Protein AF-A0A5E4ZC33-F1 (afdb_monomer_lite)

Sequence (280 aa):
MQDVIVKLRGGNPYESKRTLSSRLTRNLAAALPLSFLSVNATATKDTTSQTEEALLPHIRDANAAVTLLLHEDDRGLSKQPIVVIDEFDLMSTVERSHFADLLKQLGDQRVPIKFIFCGIGDTVDDLLEAHGSANRYFDGVKIERLNVSSRWDIIDKSATALGLSVDDEVRHRIAAISDGFPVYIHRICEKLYQTVFYDEEIVDVVGISHLDTAIVETIIAIEHFIRKPYDATLLRTDGETLELVLWALADHSDLTRTQRSIFDSYSKILERLSLPVLTQ

pLDDT: mean 71.17, std 22.55, range [24.64, 95.38]

Foldseek 3Di:
DWKKKKKFDFDDPPDDDDDDDDDDPPDDPDDDADPPPPPPDPDDDDDDPDDPVPPQDGCGALVSVVVVLVVPPVPPDDQAEEAEAEALVVDDLVVLARVLVSLVVCNVVSRNYMYIYMHDDPDPCRSRVYDPVSVVRIDIDIGDFADLVSLLVVLQVVQVVVQAAEDPVLSNVQSVVCLRPVVSSVQLSVLLVVLQVPDPDNHRYRDPVSSVRSVVVSCVVCVVVPVVVLVVQQVPDPNPLVVLLVVLCVVDSDVDDDPVSSVVSSVVVCVVVVHDDDDD

InterPro domains:
  IPR027417 P-loop containing nucleoside triphosphate hydrolase [G3DSA:3.40.50.300] (5-145)
  IPR027417 P-loop containing nucleoside triphosphate hydrolase [SSF52540] (24-202)

Radius of gyration: 27.2 Å; chains: 1; bounding box: 79×44×65 Å

Secondary structure (DSSP, 8-state):
--BEEEE--PPPTT-------S-S-SS-------TT------PPP----S-STTSS----SHHHHHHHHH-GGGTT--SS-EEEE--GGGS-HHHHHHHHHHHHHHHHTT-S-EEEE--B-SSHHHHH---TTSGGG--EEE-PPPPHHHHHHHHHHHHHHTT-EE-HHHHHHHHHHTTT-HHHHHHHHHHHHHHHHT-SS--SEE-HHHHHHHHHHHHHHHHHHHHHHHHHHHTTS-HHHHHHHHHHHHTSS-SS--HHHHHHHHHHHHHHHTPPP---

Organism: NCBI:txid2508295

Structure (mmCIF, N/CA/C/O backbone):
data_AF-A0A5E4ZC33-F1
#
_entry.id   AF-A0A5E4ZC33-F1
#
loop_
_atom_site.group_PDB
_atom_site.id
_atom_site.type_symbol
_atom_site.label_atom_id
_atom_site.label_alt_id
_atom_site.label_comp_id
_atom_site.label_asym_id
_atom_site.label_entity_id
_atom_site.label_seq_id
_atom_site.pdbx_PDB_ins_code
_atom_site.Cartn_x
_atom_site.Cartn_y
_atom_site.Cartn_z
_atom_site.occupancy
_atom_site.B_iso_or_equiv
_atom_site.auth_seq_id
_atom_site.auth_comp_id
_atom_site.auth_asym_id
_atom_site.auth_atom_id
_atom_site.pdbx_PDB_model_num
ATOM 1 N N . MET A 1 1 ? 2.009 0.927 8.812 1.00 31.30 1 MET A N 1
ATOM 2 C CA . MET A 1 1 ? 0.690 1.581 8.764 1.00 31.30 1 MET A CA 1
ATOM 3 C C . MET A 1 1 ? -0.154 0.855 7.747 1.00 31.30 1 MET A C 1
ATOM 5 O O . MET A 1 1 ? 0.313 0.666 6.629 1.00 31.30 1 MET A O 1
ATOM 9 N N . GLN A 1 2 ? -1.296 0.339 8.185 1.00 30.66 2 GLN A N 1
ATOM 10 C CA . GLN A 1 2 ? -2.235 -0.448 7.390 1.00 30.66 2 GLN A CA 1
ATOM 11 C C . GLN A 1 2 ? -3.632 0.128 7.608 1.00 30.66 2 GLN A C 1
ATOM 13 O O . GLN A 1 2 ? -3.919 0.644 8.689 1.00 30.66 2 GLN A O 1
ATOM 18 N N . ASP A 1 3 ? -4.465 0.037 6.581 1.00 28.70 3 ASP A N 1
ATOM 19 C CA . ASP A 1 3 ? -5.836 0.528 6.631 1.00 28.70 3 ASP A CA 1
ATOM 20 C C . ASP A 1 3 ? -6.732 -0.523 7.295 1.00 28.70 3 ASP A C 1
ATOM 22 O O . ASP A 1 3 ? -6.538 -1.730 7.110 1.00 28.70 3 ASP A O 1
ATOM 26 N N . VAL A 1 4 ? -7.724 -0.078 8.065 1.00 31.27 4 VAL A N 1
ATOM 27 C CA . VAL A 1 4 ? -8.706 -0.962 8.709 1.00 31.27 4 VAL A CA 1
ATOM 28 C C . VAL A 1 4 ? -10.102 -0.633 8.194 1.00 31.27 4 VAL A C 1
ATOM 30 O O . VAL A 1 4 ? -10.572 0.482 8.377 1.00 31.27 4 VAL A O 1
ATOM 33 N N . ILE A 1 5 ? -10.786 -1.604 7.582 1.00 37.09 5 ILE A N 1
ATOM 34 C CA . ILE A 1 5 ? -12.196 -1.470 7.186 1.00 37.09 5 ILE A CA 1
ATOM 35 C C . ILE A 1 5 ? -13.066 -2.050 8.287 1.00 37.09 5 ILE A C 1
ATOM 37 O O . ILE A 1 5 ? -12.974 -3.243 8.568 1.00 37.09 5 ILE A O 1
ATOM 41 N N . VAL A 1 6 ? -13.953 -1.248 8.870 1.00 42.28 6 VAL A N 1
ATOM 42 C CA . VAL A 1 6 ? -14.849 -1.730 9.928 1.00 42.28 6 VAL A CA 1
ATOM 43 C C . VAL A 1 6 ? -16.294 -1.833 9.455 1.00 42.28 6 VAL A C 1
ATOM 45 O O . VAL A 1 6 ? -16.857 -0.867 8.946 1.00 42.28 6 VAL A O 1
ATOM 48 N N . LYS A 1 7 ? -16.926 -2.997 9.660 1.00 35.59 7 LYS A N 1
ATOM 49 C CA . LYS A 1 7 ? -18.342 -3.242 9.336 1.00 35.59 7 LYS A CA 1
ATOM 50 C C . LYS A 1 7 ? -19.189 -3.419 10.596 1.00 35.59 7 LYS A C 1
ATOM 52 O O . LYS A 1 7 ? -18.904 -4.278 11.424 1.00 35.59 7 LYS A O 1
ATOM 57 N N . LEU A 1 8 ? -20.295 -2.680 10.702 1.00 37.31 8 LEU A N 1
ATOM 58 C CA . LEU A 1 8 ? -21.285 -2.877 11.772 1.00 37.31 8 LEU A CA 1
ATOM 59 C C . LEU A 1 8 ? -22.283 -4.005 11.443 1.00 37.31 8 LEU A C 1
ATOM 61 O O . LEU A 1 8 ? -22.841 -4.063 10.340 1.00 37.31 8 LEU A O 1
ATOM 65 N N . ARG A 1 9 ? -22.569 -4.890 12.411 1.00 32.47 9 ARG A N 1
ATOM 66 C CA . ARG A 1 9 ? -23.637 -5.908 12.299 1.00 32.47 9 ARG A CA 1
ATOM 67 C C . ARG A 1 9 ? -25.010 -5.308 12.642 1.00 32.47 9 ARG A C 1
ATOM 69 O O . ARG A 1 9 ? -25.337 -5.135 13.810 1.00 32.47 9 ARG A O 1
ATOM 76 N N . GLY A 1 10 ? -25.835 -5.049 11.625 1.00 33.00 10 GLY A N 1
ATOM 77 C CA . GLY A 1 10 ? -27.256 -4.704 11.786 1.00 33.00 10 GLY A CA 1
ATOM 78 C C . GLY A 1 10 ? -28.125 -5.914 12.169 1.00 33.00 10 GLY A C 1
ATOM 79 O O . GLY A 1 10 ? -27.843 -7.042 11.761 1.00 33.00 10 GLY A O 1
ATOM 80 N N . GLY A 1 11 ? -29.170 -5.678 12.970 1.00 34.53 11 GLY A N 1
ATOM 81 C CA . GLY A 1 11 ? -30.054 -6.702 13.543 1.00 34.53 11 GLY A CA 1
ATOM 82 C C . GLY A 1 11 ? -30.842 -7.549 12.529 1.00 34.53 11 GLY A C 1
ATOM 83 O O . GLY A 1 11 ? -31.126 -7.128 11.411 1.00 34.53 11 GLY A O 1
ATOM 84 N N . ASN A 1 12 ? -31.200 -8.765 12.959 1.00 30.91 12 ASN A N 1
ATOM 85 C CA . ASN A 1 12 ? -31.938 -9.781 12.198 1.00 30.91 12 ASN A CA 1
ATOM 86 C C . ASN A 1 12 ? -33.323 -9.264 11.722 1.00 30.91 12 ASN A C 1
ATOM 88 O O . ASN A 1 12 ? -34.093 -8.787 12.558 1.00 30.91 12 ASN A O 1
ATOM 92 N N . PRO A 1 13 ? -33.681 -9.392 10.427 1.00 36.81 13 PRO A N 1
ATOM 93 C CA . PRO A 1 13 ? -34.887 -8.799 9.826 1.00 36.81 13 PRO A CA 1
ATOM 94 C C . PRO A 1 13 ? -36.260 -9.361 10.265 1.00 36.81 13 PRO A C 1
ATOM 96 O O . PRO A 1 13 ? -37.265 -8.989 9.665 1.00 36.81 13 PRO A O 1
ATOM 99 N N . TYR A 1 14 ? -36.354 -10.226 11.284 1.00 32.94 14 TYR A N 1
ATOM 100 C CA . TYR A 1 14 ? -37.585 -10.985 11.582 1.00 32.94 14 TYR A CA 1
ATOM 101 C C . TYR A 1 14 ? -38.268 -10.744 12.941 1.00 32.94 14 TYR A C 1
ATOM 103 O O . TYR A 1 14 ? -39.158 -11.514 13.294 1.00 32.94 14 TYR A O 1
ATOM 111 N N . GLU A 1 15 ? -37.956 -9.687 13.698 1.00 30.34 15 GLU A N 1
ATOM 112 C CA . GLU A 1 15 ? -38.616 -9.470 15.002 1.00 30.34 15 GLU A CA 1
ATOM 113 C C . GLU A 1 15 ? -39.367 -8.133 15.099 1.00 30.34 15 GLU A C 1
ATOM 115 O O . GLU A 1 15 ? -38.793 -7.047 15.064 1.00 30.34 15 GLU A O 1
ATOM 120 N N . SER A 1 16 ? -40.697 -8.230 15.192 1.00 30.70 16 SER A N 1
ATOM 121 C CA . SER A 1 16 ? -41.639 -7.112 15.156 1.00 30.70 16 SER A CA 1
ATOM 122 C C . SER A 1 16 ? -41.821 -6.405 16.505 1.00 30.70 16 SER A C 1
ATOM 124 O O . SER A 1 16 ? -41.898 -7.058 17.542 1.00 30.70 16 SER A O 1
ATOM 126 N N . LYS A 1 17 ? -42.067 -5.088 16.424 1.00 38.41 17 LYS A N 1
ATOM 127 C CA . LYS A 1 17 ? -42.917 -4.246 17.294 1.00 38.41 17 LYS A CA 1
ATOM 128 C C . LYS A 1 17 ? -42.770 -4.412 18.817 1.00 38.41 17 LYS A C 1
ATOM 130 O O . LYS A 1 17 ? -43.450 -5.228 19.434 1.00 38.41 17 LYS A O 1
ATOM 135 N N . ARG A 1 18 ? -42.078 -3.457 19.450 1.00 27.16 18 ARG A N 1
ATOM 136 C CA . ARG A 1 18 ? -42.408 -2.994 20.811 1.00 27.16 18 ARG A CA 1
ATOM 137 C C . ARG A 1 18 ? -42.324 -1.472 20.892 1.00 27.16 18 ARG A C 1
ATOM 139 O O . ARG A 1 18 ? -41.252 -0.887 20.822 1.00 27.16 18 ARG A O 1
ATOM 146 N N . THR A 1 19 ? -43.484 -0.847 21.034 1.00 34.50 19 THR A N 1
ATOM 147 C CA . THR A 1 19 ? -43.672 0.556 21.409 1.00 34.50 19 THR A CA 1
ATOM 148 C C . THR A 1 19 ? -43.064 0.794 22.793 1.00 34.50 19 THR A C 1
ATOM 150 O O . THR A 1 19 ? -43.415 0.088 23.738 1.00 34.50 19 THR A O 1
ATOM 153 N N . LEU A 1 20 ? -42.175 1.782 22.936 1.00 28.89 20 LEU A N 1
ATOM 154 C CA . LEU A 1 20 ? -41.621 2.188 24.232 1.00 28.89 20 LEU A CA 1
ATOM 155 C C . LEU A 1 20 ? -42.080 3.600 24.616 1.00 28.89 20 LEU A C 1
ATOM 157 O O . LEU A 1 20 ? -42.163 4.508 23.796 1.00 28.89 20 LEU A O 1
ATOM 161 N N . SER A 1 21 ? -42.458 3.718 25.889 1.00 29.73 21 SER A N 1
ATOM 162 C CA . SER A 1 21 ? -43.267 4.783 26.477 1.00 29.73 21 SER A CA 1
ATOM 163 C C . SER A 1 21 ? -42.527 6.101 26.732 1.00 29.73 21 SER A C 1
ATOM 165 O O . SER A 1 21 ? -41.366 6.120 27.135 1.00 29.73 21 SER A O 1
ATOM 167 N N . SER A 1 22 ? -43.293 7.186 26.650 1.00 29.69 22 SER A N 1
ATOM 168 C CA . SER A 1 22 ? -42.985 8.619 26.770 1.00 29.69 22 SER A CA 1
ATOM 169 C C . SER A 1 22 ? -42.467 9.144 28.129 1.00 29.69 22 SER A C 1
ATOM 171 O O . SER A 1 22 ? -42.807 10.260 28.521 1.00 29.69 22 SER A O 1
ATOM 173 N N . ARG A 1 23 ? -41.655 8.393 28.887 1.00 28.25 23 ARG A N 1
ATOM 174 C CA . ARG A 1 23 ? -41.272 8.790 30.267 1.00 28.25 23 ARG A CA 1
ATOM 175 C C . ARG A 1 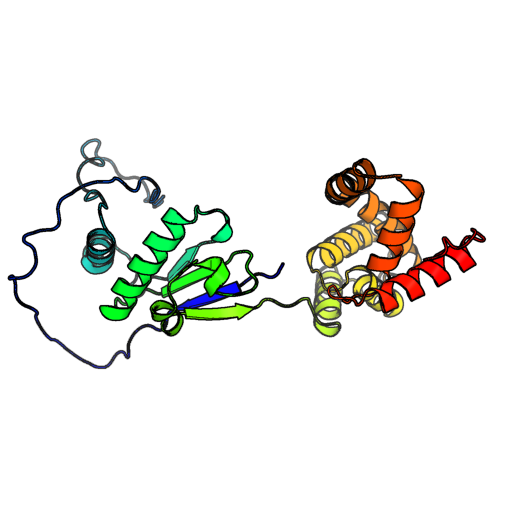23 ? -39.795 9.098 30.535 1.00 28.25 23 ARG A C 1
ATOM 177 O O . ARG A 1 23 ? -39.489 9.506 31.650 1.00 28.25 23 ARG A O 1
ATOM 184 N N . LEU A 1 24 ? -38.893 8.973 29.561 1.00 32.12 24 LEU A N 1
ATOM 185 C CA . LEU A 1 24 ? -37.442 9.074 29.813 1.00 32.12 24 LEU A CA 1
ATOM 186 C C . LEU A 1 24 ? -36.748 10.354 29.304 1.00 32.12 24 LEU A C 1
ATOM 188 O O . LEU A 1 24 ? -35.552 10.512 29.512 1.00 32.12 24 LEU A O 1
ATOM 192 N N . THR A 1 25 ? -37.461 11.315 28.714 1.00 31.33 25 THR A N 1
ATOM 193 C CA . THR A 1 25 ? -36.840 12.450 27.995 1.00 31.33 25 THR A CA 1
ATOM 194 C C . THR A 1 25 ? -36.589 13.730 28.806 1.00 31.33 25 THR A C 1
ATOM 196 O O . THR A 1 25 ? -36.386 14.782 28.207 1.00 31.33 25 THR A O 1
ATOM 199 N N . ARG A 1 26 ? -36.591 13.723 30.150 1.00 29.31 26 ARG A N 1
ATOM 200 C CA . ARG A 1 26 ? -36.674 15.007 30.883 1.00 29.31 26 ARG A CA 1
ATOM 201 C C . ARG A 1 26 ? -35.390 15.740 31.290 1.00 29.31 26 ARG A C 1
ATOM 203 O O . ARG A 1 26 ? -35.548 16.896 31.644 1.00 29.31 26 ARG A O 1
ATOM 210 N N . ASN A 1 27 ? -34.170 15.191 31.244 1.00 32.06 27 ASN A N 1
ATOM 211 C CA . ASN A 1 27 ? -33.084 15.801 32.050 1.00 32.06 27 ASN A CA 1
ATOM 212 C C . ASN A 1 27 ? -31.658 15.923 31.463 1.00 32.06 27 ASN A C 1
ATOM 214 O O . ASN A 1 27 ? -30.723 15.994 32.250 1.00 32.06 27 ASN A O 1
ATOM 218 N N . LEU A 1 28 ? -31.428 16.016 30.148 1.00 28.83 28 LEU A N 1
ATOM 219 C CA . LEU A 1 28 ? -30.043 16.125 29.622 1.00 28.83 28 LEU A CA 1
ATOM 220 C C . LEU A 1 28 ? -29.827 17.228 28.570 1.00 28.83 28 LEU A C 1
ATOM 222 O O . LEU A 1 28 ? -29.048 17.084 27.637 1.00 28.83 28 LEU A O 1
ATOM 226 N N . ALA A 1 29 ? -30.489 18.374 28.741 1.00 28.52 29 ALA A N 1
ATOM 227 C CA . ALA A 1 29 ? -30.204 19.574 27.955 1.00 28.52 29 ALA A CA 1
ATOM 228 C C . ALA A 1 29 ? -29.087 20.409 28.610 1.00 28.52 29 ALA A C 1
ATOM 230 O O . ALA A 1 29 ? -29.381 21.344 29.351 1.00 28.52 29 ALA A O 1
ATOM 231 N N . ALA A 1 30 ? -27.816 20.103 28.332 1.00 28.22 30 ALA A N 1
ATOM 232 C CA . ALA A 1 30 ? -26.719 21.047 28.564 1.00 28.22 30 ALA A CA 1
ATOM 233 C C . ALA A 1 30 ? -25.496 20.767 27.663 1.00 28.22 30 ALA A C 1
ATOM 235 O O . ALA A 1 30 ? -24.766 19.814 27.887 1.00 28.22 30 ALA A O 1
ATOM 236 N N . ALA A 1 31 ? -25.291 21.687 26.710 1.00 29.36 31 ALA A N 1
ATOM 237 C CA . ALA A 1 31 ? -24.026 22.109 26.086 1.00 29.36 31 ALA A CA 1
ATOM 238 C C . ALA A 1 31 ? -23.229 21.140 25.174 1.00 29.36 31 ALA A C 1
ATOM 240 O O . ALA A 1 31 ? -22.493 20.295 25.663 1.00 29.36 31 ALA A O 1
ATOM 241 N N . LEU A 1 32 ? -23.269 21.394 23.850 1.00 30.61 32 LEU A N 1
ATOM 242 C CA . LEU A 1 32 ? -22.154 21.811 22.952 1.00 30.61 32 LEU A CA 1
ATOM 243 C C . LEU A 1 32 ? -22.516 21.510 21.467 1.00 30.61 32 LEU A C 1
ATOM 245 O O . LEU A 1 32 ? -23.179 20.507 21.213 1.00 30.61 32 LEU A O 1
ATOM 249 N N . PRO A 1 33 ? -22.173 22.359 20.471 1.00 33.03 33 PRO A N 1
ATOM 250 C CA . PRO A 1 33 ? -22.568 22.139 19.076 1.00 33.03 33 PRO A CA 1
ATOM 251 C C . PRO A 1 33 ? -21.497 21.381 18.268 1.00 33.03 33 PRO A C 1
ATOM 253 O O . PRO A 1 33 ? -20.357 21.827 18.180 1.00 33.03 33 PRO A O 1
ATOM 256 N N . LEU A 1 34 ? -21.890 20.270 17.632 1.00 35.53 34 LEU A N 1
ATOM 257 C CA . LEU A 1 34 ? -21.096 19.522 16.648 1.00 35.53 34 LEU A CA 1
ATOM 258 C C . LEU A 1 34 ? -21.342 20.098 15.245 1.00 35.53 34 LEU A C 1
ATOM 260 O O . LEU A 1 34 ? -22.352 19.807 14.606 1.00 35.53 34 LEU A O 1
ATOM 264 N N . SER A 1 35 ? -20.421 20.931 14.762 1.00 30.30 35 SER A N 1
ATOM 265 C CA . SER A 1 35 ? -20.495 21.608 13.457 1.00 30.30 35 SER A CA 1
ATOM 266 C C . SER A 1 35 ? -19.987 20.773 12.269 1.00 30.30 35 SER A C 1
ATOM 268 O O . SER A 1 35 ? -19.799 21.322 11.188 1.00 30.30 35 SER A O 1
ATOM 270 N N . PHE A 1 36 ? -19.749 19.468 12.435 1.00 33.03 36 PHE A N 1
ATOM 271 C CA . PHE A 1 36 ? -19.056 18.658 11.421 1.00 33.03 36 PHE A CA 1
ATOM 272 C C . PHE A 1 36 ? -19.978 17.951 10.405 1.00 33.03 36 PHE A C 1
ATOM 274 O O . PHE A 1 36 ? -19.508 17.451 9.388 1.00 33.03 36 PHE A O 1
ATOM 281 N N . LEU A 1 37 ? -21.302 17.929 10.609 1.00 28.64 37 LEU A N 1
ATOM 282 C CA . LEU A 1 37 ? -22.231 17.283 9.667 1.00 28.64 37 LEU A CA 1
ATOM 283 C C . LEU A 1 37 ? -22.720 18.254 8.573 1.00 28.64 37 LEU A C 1
ATOM 285 O O . LEU A 1 37 ? -23.871 18.683 8.558 1.00 28.64 37 LEU A O 1
ATOM 289 N N . SER A 1 38 ? -21.842 18.588 7.628 1.00 25.08 38 SER A N 1
ATOM 290 C CA . SER A 1 38 ? -22.240 19.200 6.354 1.00 25.08 38 SER A CA 1
ATOM 291 C C . SER A 1 38 ? -22.604 18.096 5.357 1.00 25.08 38 SER A C 1
ATOM 293 O O . SER A 1 38 ? -21.753 17.593 4.624 1.00 25.08 38 SER A O 1
ATOM 295 N N . VAL A 1 39 ? -23.878 17.702 5.324 1.00 30.84 39 VAL A N 1
ATOM 296 C CA . VAL A 1 39 ? -24.412 16.807 4.287 1.00 30.84 39 VAL A CA 1
ATOM 297 C C . VAL A 1 39 ? -24.604 17.616 3.001 1.00 30.84 39 VAL A C 1
ATOM 299 O O . VAL A 1 39 ? -25.586 18.340 2.865 1.00 30.84 39 VAL A O 1
ATOM 302 N N . ASN A 1 40 ? -23.688 17.485 2.038 1.00 24.64 40 ASN A N 1
ATOM 303 C CA . ASN A 1 40 ? -23.903 17.984 0.675 1.00 24.64 40 ASN A CA 1
ATOM 304 C C . ASN A 1 40 ? -24.817 17.011 -0.086 1.00 24.64 40 ASN A C 1
ATOM 306 O O . ASN A 1 40 ? -24.357 16.164 -0.852 1.00 24.64 40 ASN A O 1
ATOM 310 N N . ALA A 1 41 ? -26.126 17.124 0.135 1.00 29.48 41 ALA A N 1
ATOM 311 C CA . ALA A 1 41 ? -27.119 16.495 -0.724 1.00 29.48 41 ALA A CA 1
ATOM 312 C C . ALA A 1 41 ? -27.270 17.339 -1.999 1.00 29.48 41 ALA A C 1
ATOM 314 O O . ALA A 1 41 ? -27.781 18.457 -1.971 1.00 29.48 41 ALA A O 1
ATOM 315 N N . THR A 1 42 ? -26.813 16.813 -3.134 1.00 25.53 42 THR A N 1
ATOM 316 C CA . THR A 1 42 ? -27.086 17.392 -4.454 1.00 25.53 42 THR A CA 1
ATOM 317 C C . THR A 1 42 ? -28.533 17.085 -4.838 1.00 25.53 42 THR A C 1
ATOM 319 O O . THR A 1 42 ? -28.822 16.090 -5.495 1.00 25.53 42 THR A O 1
ATOM 322 N N . ALA A 1 43 ? -29.460 17.942 -4.407 1.00 28.86 43 ALA A N 1
ATOM 323 C CA . ALA A 1 43 ? -30.832 17.952 -4.899 1.00 28.86 43 ALA A CA 1
ATOM 324 C C . ALA A 1 43 ? -30.948 18.930 -6.080 1.00 28.86 43 ALA A C 1
ATOM 326 O O . ALA A 1 43 ? -30.567 20.099 -6.006 1.00 28.86 43 ALA A O 1
ATOM 327 N N . THR A 1 44 ? -31.439 18.416 -7.203 1.00 24.91 44 THR A N 1
ATOM 328 C CA . THR A 1 44 ? -31.751 19.154 -8.428 1.00 24.91 44 THR A CA 1
ATOM 329 C C . THR A 1 44 ? -32.754 20.279 -8.167 1.00 24.91 44 THR A C 1
ATOM 331 O O . THR A 1 44 ? -33.766 20.067 -7.507 1.00 24.91 44 THR A O 1
ATOM 334 N N . LYS A 1 45 ? -32.450 21.462 -8.717 1.00 31.02 45 LYS A N 1
ATOM 335 C CA . LYS A 1 45 ? -33.231 22.705 -8.648 1.00 31.02 45 LYS A CA 1
ATOM 336 C C . LYS A 1 45 ? -34.714 22.492 -8.958 1.00 31.02 45 LYS A C 1
ATOM 338 O O . LYS A 1 45 ? -35.026 22.082 -10.068 1.00 31.02 45 LYS A O 1
ATOM 343 N N . ASP A 1 46 ? -35.577 22.938 -8.049 1.00 25.69 46 ASP A N 1
ATOM 344 C CA . ASP A 1 46 ? -36.758 23.717 -8.413 1.00 25.69 46 ASP A CA 1
ATOM 345 C C . ASP A 1 46 ? -37.127 24.714 -7.304 1.00 25.69 46 ASP A C 1
ATOM 347 O O . ASP A 1 46 ? -36.944 24.496 -6.109 1.00 25.69 46 ASP A O 1
ATOM 351 N N . THR A 1 47 ? -37.549 25.881 -7.769 1.00 29.61 47 THR A N 1
ATOM 352 C CA . THR A 1 47 ? -37.750 27.159 -7.091 1.00 29.61 47 THR A CA 1
ATOM 353 C C . THR A 1 47 ? -38.652 27.088 -5.854 1.00 29.61 47 THR A C 1
ATOM 355 O O . THR A 1 47 ? -39.814 26.732 -5.984 1.00 29.61 47 THR A O 1
ATOM 358 N N . THR A 1 48 ? -38.178 27.556 -4.690 1.00 26.50 48 THR A N 1
ATOM 359 C CA . THR A 1 48 ? -38.825 28.600 -3.858 1.00 26.50 48 THR A CA 1
ATOM 360 C C . THR A 1 48 ? -37.833 29.069 -2.792 1.00 26.50 48 THR A C 1
ATOM 362 O O . THR A 1 48 ? -37.509 28.364 -1.843 1.00 26.50 48 THR A O 1
ATOM 365 N N . SER A 1 49 ? -37.343 30.292 -2.962 1.00 34.53 49 SER A N 1
ATOM 366 C CA . SER A 1 49 ? -36.531 31.006 -1.987 1.00 34.53 49 SER A CA 1
ATOM 367 C C . SER A 1 49 ? -37.370 31.315 -0.747 1.00 34.53 49 SER A C 1
ATOM 369 O O . SER A 1 49 ? -38.206 32.211 -0.814 1.00 34.53 49 SER A O 1
ATOM 371 N N . GLN A 1 50 ? -37.163 30.571 0.343 1.00 29.66 50 GLN A N 1
ATOM 372 C CA . GLN A 1 50 ? -37.279 30.961 1.761 1.00 29.66 50 GLN A CA 1
ATOM 373 C C . GLN A 1 50 ? -37.331 29.679 2.619 1.00 29.66 50 GLN A C 1
ATOM 375 O O . GLN A 1 50 ? -38.064 28.751 2.300 1.00 29.66 50 GLN A O 1
ATOM 380 N N . THR A 1 51 ? -36.574 29.653 3.725 1.00 31.28 51 THR A N 1
ATOM 381 C CA . THR A 1 51 ? -36.553 28.630 4.804 1.00 31.28 51 THR A CA 1
ATOM 382 C C . THR A 1 51 ? -35.812 27.295 4.590 1.00 31.28 51 THR A C 1
ATOM 384 O O . THR A 1 51 ? -36.337 26.243 4.930 1.00 31.28 51 THR A O 1
ATOM 387 N N . GLU A 1 52 ? -34.541 27.309 4.171 1.00 34.22 52 GLU A N 1
ATOM 388 C CA . GLU A 1 52 ? -33.661 26.127 4.354 1.00 34.22 52 GLU A CA 1
ATOM 389 C C . GLU A 1 52 ? -32.949 26.089 5.725 1.00 34.22 52 GLU A C 1
ATOM 391 O O . GLU A 1 52 ? -32.511 25.036 6.176 1.00 34.22 52 GLU A O 1
ATOM 396 N N . GLU A 1 53 ? -32.907 27.202 6.463 1.00 33.94 53 GLU A N 1
ATOM 397 C CA . GLU A 1 53 ? -32.164 27.308 7.734 1.00 33.94 53 GLU A CA 1
ATOM 398 C C . GLU A 1 53 ? -32.928 26.772 8.971 1.00 33.94 53 GLU A C 1
ATOM 400 O O . GLU A 1 53 ? -32.414 26.804 10.086 1.00 33.94 53 GLU A O 1
ATOM 405 N N . ALA A 1 54 ? -34.160 26.269 8.805 1.00 34.62 54 ALA A N 1
ATOM 406 C CA . ALA A 1 54 ? -35.088 26.007 9.918 1.00 34.62 54 ALA A CA 1
ATOM 407 C C . ALA A 1 54 ? -35.428 24.525 10.197 1.00 34.62 54 ALA A C 1
ATOM 409 O O . ALA A 1 54 ? -36.265 24.260 11.059 1.00 34.62 54 ALA A O 1
ATOM 410 N N . LEU A 1 55 ? -34.816 23.546 9.516 1.00 39.94 55 LEU A N 1
ATOM 411 C CA . LEU A 1 55 ? -35.231 22.129 9.627 1.00 39.94 55 LEU A CA 1
ATOM 412 C C . LEU A 1 55 ? -34.116 21.116 9.921 1.00 39.94 55 LEU A C 1
ATOM 414 O O . LEU A 1 55 ? -34.387 19.916 10.005 1.00 39.94 55 LEU A O 1
ATOM 418 N N . LEU A 1 56 ? -32.884 21.562 10.164 1.00 42.09 56 LEU A N 1
ATOM 419 C CA . LEU A 1 56 ? -31.874 20.706 10.782 1.00 42.09 56 LEU A CA 1
ATOM 420 C C . LEU A 1 56 ? -32.006 20.862 12.303 1.00 42.09 56 LEU A C 1
ATOM 422 O O . LEU A 1 56 ? -31.575 21.887 12.834 1.00 42.09 56 LEU A O 1
ATOM 426 N N . PRO A 1 57 ? -32.621 19.915 13.044 1.00 48.69 57 PRO A N 1
ATOM 427 C CA . PRO A 1 57 ? -32.560 19.971 14.495 1.00 48.69 57 PRO A CA 1
ATOM 428 C C . PRO A 1 57 ? -31.083 19.987 14.870 1.00 48.69 57 PRO A C 1
ATOM 430 O O . PRO A 1 57 ? -30.320 19.136 14.415 1.00 48.69 57 PRO A O 1
ATOM 433 N N . HIS A 1 58 ? -30.677 20.993 15.644 1.00 47.38 58 HIS A N 1
ATOM 434 C CA . HIS A 1 58 ? -29.316 21.089 16.149 1.00 47.38 58 HIS A CA 1
ATOM 435 C C . HIS A 1 58 ? -28.926 19.745 16.766 1.00 47.38 58 HIS A C 1
ATOM 437 O O . HIS A 1 58 ? -29.464 19.360 17.807 1.00 47.38 58 HIS A O 1
ATOM 443 N N . ILE A 1 59 ? -28.014 19.033 16.109 1.00 55.28 59 ILE A N 1
ATOM 444 C CA . ILE A 1 59 ? -27.482 17.765 16.592 1.00 55.28 59 ILE A CA 1
ATOM 445 C C . ILE A 1 59 ? -26.596 18.110 17.786 1.00 55.28 59 ILE A C 1
ATOM 447 O O . ILE A 1 59 ? -25.483 18.604 17.630 1.00 55.28 59 ILE A O 1
ATOM 451 N N . ARG A 1 60 ? -27.155 17.965 18.988 1.00 53.91 60 ARG A N 1
ATOM 452 C CA . ARG A 1 60 ? -26.489 18.309 20.254 1.00 53.91 60 ARG A CA 1
ATOM 453 C C . ARG A 1 60 ? -25.927 17.086 20.963 1.00 53.91 60 ARG A C 1
ATOM 455 O O . ARG A 1 60 ? -25.031 17.225 21.782 1.00 53.91 60 ARG A O 1
ATOM 462 N N . ASP A 1 61 ? -26.467 15.910 20.671 1.00 61.19 61 ASP A N 1
ATOM 463 C CA . ASP A 1 61 ? -26.066 14.651 21.277 1.00 61.19 61 ASP A CA 1
ATOM 464 C C . ASP A 1 61 ? -26.244 13.485 20.297 1.00 61.19 61 ASP A C 1
ATOM 466 O O . ASP A 1 61 ? -26.916 13.591 19.264 1.00 61.19 61 ASP A O 1
ATOM 470 N N . ALA A 1 62 ? -25.634 12.349 20.639 1.00 62.25 62 ALA A N 1
ATOM 471 C CA . ALA A 1 62 ? -25.750 11.128 19.856 1.00 62.25 62 ALA A CA 1
ATOM 472 C C . ALA A 1 62 ? -27.222 10.710 19.669 1.00 62.25 62 ALA A C 1
ATOM 474 O O . ALA A 1 62 ? -27.604 10.318 18.571 1.00 62.25 62 ALA A O 1
ATOM 475 N N . ASN A 1 63 ? -28.092 10.915 20.667 1.00 61.00 63 ASN A N 1
ATOM 476 C CA . ASN A 1 63 ? -29.510 10.559 20.549 1.00 61.00 63 ASN A CA 1
ATOM 477 C C . ASN A 1 63 ? -30.252 11.413 19.511 1.00 61.00 63 ASN A C 1
ATOM 479 O O . ASN A 1 63 ? -31.104 10.884 18.794 1.00 61.00 63 ASN A O 1
ATOM 483 N N . ALA A 1 64 ? -29.954 12.713 19.408 1.00 63.97 64 ALA A N 1
ATOM 484 C CA . ALA A 1 64 ? -30.514 13.573 18.369 1.00 63.97 64 ALA A CA 1
ATOM 485 C C . ALA A 1 64 ? -30.065 13.120 16.975 1.00 63.97 64 ALA A C 1
ATOM 487 O O . ALA A 1 64 ? -30.890 13.069 16.062 1.00 63.97 64 ALA A O 1
ATOM 488 N N . ALA A 1 65 ? -28.796 12.723 16.823 1.00 65.56 65 ALA A N 1
ATOM 489 C CA . ALA A 1 65 ? -28.298 12.143 15.578 1.00 65.56 65 ALA A CA 1
ATOM 490 C C . ALA A 1 65 ? -29.016 10.823 15.242 1.00 65.56 65 ALA A C 1
ATOM 492 O O . ALA A 1 65 ? -29.478 10.651 14.117 1.00 65.56 65 ALA A O 1
ATOM 493 N N . VAL A 1 66 ? -29.200 9.926 16.217 1.00 64.88 66 VAL A N 1
ATOM 494 C CA . VAL A 1 66 ? -29.959 8.680 16.016 1.00 64.88 66 VAL A CA 1
ATOM 495 C C . VAL A 1 66 ? -31.418 8.959 15.650 1.00 64.88 66 VAL A C 1
ATOM 497 O O . VAL A 1 66 ? -31.948 8.346 14.732 1.00 64.88 66 VAL A O 1
ATOM 500 N N . THR A 1 67 ? -32.070 9.910 16.318 1.00 62.25 67 THR A N 1
ATOM 501 C CA . THR A 1 67 ? -33.472 10.271 16.046 1.00 62.25 67 THR A CA 1
ATOM 502 C C . THR A 1 67 ? -33.636 10.833 14.635 1.00 62.25 67 THR A C 1
ATOM 504 O O . THR A 1 67 ? -34.596 10.499 13.945 1.00 62.25 67 THR A O 1
ATOM 507 N N . LEU A 1 68 ? -32.672 11.634 14.178 1.00 67.56 68 LEU A N 1
ATOM 508 C CA . LEU A 1 68 ? -32.616 12.119 12.802 1.00 67.56 68 LEU A CA 1
ATOM 509 C C . LEU A 1 68 ? -32.460 10.998 11.778 1.00 67.56 68 LEU A C 1
ATOM 511 O O . LEU A 1 68 ? -33.129 11.028 10.749 1.00 67.56 68 LEU A O 1
ATOM 515 N N . LEU A 1 69 ? -31.590 10.031 12.068 1.00 66.19 69 LEU A N 1
ATOM 516 C CA . LEU A 1 69 ? -31.389 8.848 11.233 1.00 66.19 69 LEU A CA 1
ATOM 517 C C . LEU A 1 69 ? -32.587 7.887 11.302 1.00 66.19 69 LEU A C 1
ATOM 519 O O . LEU A 1 69 ? -32.813 7.119 10.389 1.00 66.19 69 LEU A O 1
ATOM 523 N N . LEU A 1 70 ? -33.405 7.923 12.352 1.00 62.91 70 LEU A N 1
ATOM 524 C CA . LEU A 1 70 ? -34.621 7.109 12.440 1.00 62.91 70 LEU A CA 1
ATOM 525 C C . LEU A 1 70 ? -35.839 7.758 11.768 1.00 62.91 70 LEU A C 1
ATOM 527 O O . LEU A 1 70 ? -36.783 7.055 11.419 1.00 62.91 70 LEU A O 1
ATOM 531 N N . HIS A 1 71 ? -35.848 9.079 11.574 1.00 61.34 71 HIS A N 1
ATOM 532 C CA . HIS A 1 71 ? -36.897 9.806 10.837 1.00 61.34 71 HIS A CA 1
ATOM 533 C C . HIS A 1 71 ? -36.667 9.795 9.310 1.00 61.34 71 HIS A C 1
ATOM 535 O O . HIS A 1 71 ? -37.013 10.738 8.603 1.00 61.34 71 HIS A O 1
ATOM 541 N N . GLU A 1 72 ? -36.086 8.702 8.808 1.00 53.00 72 GLU A N 1
ATOM 542 C CA . GLU A 1 72 ? -35.654 8.478 7.421 1.00 53.00 72 GLU A CA 1
ATOM 543 C C . GLU A 1 72 ? -36.769 8.554 6.364 1.00 53.00 72 GLU A C 1
ATOM 545 O O . GLU A 1 72 ? -36.472 8.847 5.205 1.00 53.00 72 GLU A O 1
ATOM 550 N N . ASP A 1 73 ? -38.035 8.344 6.740 1.00 51.34 73 ASP A N 1
ATOM 551 C CA . ASP A 1 73 ? -39.143 8.205 5.778 1.00 51.34 73 ASP A CA 1
ATOM 552 C C . ASP A 1 73 ? -39.428 9.499 4.983 1.00 51.34 73 ASP A C 1
ATOM 554 O O . ASP A 1 73 ? -39.805 9.437 3.815 1.00 51.34 73 ASP A O 1
ATOM 558 N N . ASP A 1 74 ? -39.158 10.677 5.557 1.00 50.84 74 ASP A N 1
ATOM 559 C CA . ASP A 1 74 ? -39.473 11.969 4.920 1.00 50.84 74 ASP A CA 1
ATOM 560 C C . ASP A 1 74 ? -38.328 12.542 4.060 1.00 50.84 74 ASP A C 1
ATOM 562 O O . ASP A 1 74 ? -38.497 13.569 3.402 1.00 50.84 74 ASP A O 1
ATOM 566 N N . ARG A 1 75 ? -37.143 11.908 4.048 1.00 56.41 75 ARG A N 1
ATOM 567 C CA . ARG A 1 75 ? -35.926 12.459 3.404 1.00 56.41 75 ARG A CA 1
ATOM 568 C C . ARG A 1 75 ? -35.501 11.740 2.125 1.00 56.41 75 ARG A C 1
ATOM 570 O O . ARG A 1 75 ? -34.486 12.102 1.535 1.00 56.41 75 ARG A O 1
ATOM 577 N N . GLY A 1 76 ? -36.248 10.720 1.701 1.00 55.66 76 GLY A N 1
ATOM 578 C CA . GLY A 1 76 ? -35.938 9.946 0.495 1.00 55.66 76 GLY A CA 1
ATOM 579 C C . GLY A 1 76 ? -34.671 9.088 0.603 1.00 55.66 76 GLY A C 1
ATOM 580 O O . GLY A 1 76 ? -34.135 8.666 -0.422 1.00 55.66 76 GLY A O 1
ATOM 581 N N . LEU A 1 77 ? -34.175 8.824 1.819 1.00 60.31 77 LEU A N 1
ATOM 582 C CA . LEU A 1 77 ? -33.058 7.903 2.018 1.00 60.31 77 LEU A CA 1
ATOM 583 C C . LEU A 1 77 ? -33.507 6.452 1.797 1.00 60.31 77 LEU A C 1
ATOM 585 O O . LEU A 1 77 ? -34.651 6.071 2.045 1.00 60.31 77 LEU A O 1
ATOM 589 N N . SER A 1 78 ? -32.577 5.625 1.315 1.00 64.00 78 SER A N 1
ATOM 590 C CA . SER A 1 78 ? -32.779 4.178 1.209 1.00 64.00 78 SER A CA 1
ATOM 591 C C . SER A 1 78 ? -33.139 3.591 2.574 1.00 64.00 78 SER A C 1
ATOM 593 O O . SER A 1 78 ? -32.529 3.957 3.570 1.00 64.00 78 SER A O 1
ATOM 595 N N . LYS A 1 79 ? -34.035 2.595 2.603 1.00 68.69 79 LYS A N 1
ATOM 596 C CA . LYS A 1 79 ? -34.453 1.866 3.822 1.00 68.69 79 LYS A CA 1
ATOM 597 C C . LYS A 1 79 ? -33.301 1.223 4.612 1.00 68.69 79 LYS A C 1
ATOM 599 O O . LYS A 1 79 ? -33.520 0.730 5.715 1.00 68.69 79 LYS A O 1
ATOM 604 N N . GLN A 1 80 ? -32.122 1.111 3.999 1.00 76.25 80 GLN A N 1
ATOM 605 C CA . GLN A 1 80 ? -30.885 0.669 4.636 1.00 76.25 80 GLN A CA 1
ATOM 606 C C . GLN A 1 80 ? -29.719 1.518 4.119 1.00 76.25 80 GLN A C 1
ATOM 608 O O . GLN A 1 80 ? -29.070 1.123 3.141 1.00 76.25 80 GLN A O 1
ATOM 613 N N . PRO A 1 81 ? -29.458 2.693 4.710 1.00 80.00 81 PRO A N 1
ATOM 614 C CA . PRO A 1 81 ? -28.363 3.534 4.265 1.00 80.00 81 PRO A CA 1
ATOM 615 C C . PRO A 1 81 ? -27.008 2.901 4.591 1.00 80.00 81 PRO A C 1
ATOM 617 O O . PRO A 1 81 ? -26.831 2.228 5.611 1.00 80.00 81 PRO A O 1
ATOM 620 N N . ILE A 1 82 ? -26.042 3.136 3.703 1.00 83.56 82 ILE A N 1
ATOM 621 C CA . ILE A 1 82 ? -24.632 2.819 3.924 1.00 83.56 82 ILE A CA 1
ATOM 622 C C . ILE A 1 82 ? -23.880 4.143 3.976 1.00 83.56 82 ILE A C 1
ATOM 624 O O . ILE A 1 82 ? -23.914 4.910 3.016 1.00 83.56 82 ILE A O 1
ATOM 628 N N . VAL A 1 83 ? -23.216 4.399 5.095 1.00 83.50 83 VAL A N 1
ATOM 629 C CA . VAL A 1 83 ? -22.372 5.574 5.308 1.00 83.50 83 VAL A CA 1
ATOM 630 C C . VAL A 1 83 ? -20.922 5.128 5.216 1.00 83.50 83 VAL A C 1
ATOM 632 O O . VAL A 1 83 ? -20.515 4.221 5.942 1.00 83.50 83 VAL A O 1
ATOM 635 N N . VAL A 1 84 ? -20.164 5.750 4.316 1.00 85.06 84 VAL A N 1
ATOM 636 C CA . VAL A 1 84 ? -18.726 5.516 4.157 1.00 85.06 84 VAL A CA 1
ATOM 637 C C . VAL A 1 84 ? -17.979 6.740 4.669 1.00 85.06 84 VAL A C 1
ATOM 639 O O . VAL A 1 84 ? -18.291 7.854 4.251 1.00 85.06 84 VAL A O 1
ATOM 642 N N . ILE A 1 85 ? -17.031 6.536 5.579 1.00 84.00 85 ILE A N 1
ATOM 643 C CA . ILE A 1 85 ? -16.182 7.593 6.135 1.00 84.00 85 ILE A CA 1
ATOM 644 C C . ILE A 1 85 ? -14.730 7.232 5.845 1.00 84.00 85 ILE A C 1
ATOM 646 O O . ILE A 1 85 ? -14.219 6.250 6.376 1.00 84.00 85 ILE A O 1
ATOM 650 N N . ASP A 1 86 ? -14.097 8.017 4.986 1.00 85.25 86 ASP A N 1
ATOM 651 C CA . ASP A 1 86 ? -12.672 7.886 4.694 1.00 85.25 86 ASP A CA 1
ATOM 652 C C . ASP A 1 86 ? -11.837 8.729 5.664 1.00 85.25 86 ASP A C 1
ATOM 654 O O . ASP A 1 86 ? -12.364 9.660 6.278 1.00 85.25 86 ASP A O 1
ATOM 658 N N . GLU A 1 87 ? -10.556 8.386 5.803 1.00 84.62 87 GLU A N 1
ATOM 659 C CA . GLU A 1 87 ? -9.570 9.109 6.618 1.00 84.62 87 GLU A CA 1
ATOM 660 C C . GLU A 1 87 ? -10.054 9.383 8.056 1.00 84.62 87 GLU A C 1
ATOM 662 O O . GLU A 1 87 ? -9.893 10.472 8.615 1.00 84.62 87 GLU A O 1
ATOM 667 N N . PHE A 1 88 ? -10.678 8.381 8.683 1.00 84.44 88 PHE A N 1
ATOM 668 C CA . PHE A 1 88 ? -11.228 8.499 10.036 1.00 84.44 88 PHE A CA 1
ATOM 669 C C . PHE A 1 88 ? -10.154 8.867 11.077 1.00 84.44 88 PHE A C 1
ATOM 671 O O . PHE A 1 88 ? -10.441 9.512 12.089 1.00 84.44 88 PHE A O 1
ATOM 678 N N . ASP A 1 89 ? -8.894 8.526 10.804 1.00 81.56 89 ASP A N 1
ATOM 679 C CA . ASP A 1 89 ? -7.736 8.890 11.614 1.00 81.56 89 ASP A CA 1
ATOM 680 C C . ASP A 1 89 ? -7.335 10.378 11.532 1.00 81.56 89 ASP A C 1
ATOM 682 O O . ASP A 1 89 ? -6.444 10.808 12.267 1.00 81.56 89 ASP A O 1
ATOM 686 N N . LEU A 1 90 ? -8.007 11.202 10.725 1.00 83.44 90 LEU A N 1
ATOM 687 C CA . LEU A 1 90 ? -7.845 12.660 10.773 1.00 83.44 90 LEU A CA 1
ATOM 688 C C . LEU A 1 90 ? -8.727 13.327 11.833 1.00 83.44 90 LEU A C 1
ATOM 690 O O . LEU A 1 90 ? -8.449 14.457 12.239 1.00 83.44 90 LEU A O 1
ATOM 694 N N . MET A 1 91 ? -9.776 12.646 12.306 1.00 81.75 91 MET A N 1
ATOM 695 C CA . MET A 1 91 ? -10.648 13.186 13.350 1.00 81.75 91 MET A CA 1
ATOM 696 C C . MET A 1 91 ? -9.895 13.318 14.671 1.00 81.75 91 MET A C 1
ATOM 698 O O . MET A 1 91 ? -9.028 12.496 14.992 1.00 81.75 91 MET A O 1
ATOM 702 N N . SER A 1 92 ? -10.260 14.317 15.473 1.00 82.50 92 SER A N 1
ATOM 703 C CA . SER A 1 92 ? -9.710 14.456 16.821 1.00 82.50 92 SER A CA 1
ATOM 704 C C . SER A 1 92 ? -10.176 13.318 17.735 1.00 82.50 92 SER A C 1
ATOM 706 O O . SER A 1 92 ? -11.236 12.724 17.539 1.00 82.50 92 SER A O 1
ATOM 708 N N . THR A 1 93 ? -9.411 13.034 18.785 1.00 79.50 93 THR A N 1
ATOM 709 C CA . THR A 1 93 ? -9.735 11.997 19.782 1.00 79.50 93 THR A CA 1
ATOM 710 C C . THR A 1 93 ? -11.116 12.191 20.418 1.00 79.50 93 THR A C 1
ATOM 712 O O . THR A 1 93 ? -11.879 11.242 20.596 1.00 79.50 93 THR A O 1
ATOM 715 N N . VAL A 1 94 ? -11.489 13.446 20.684 1.00 80.62 94 VAL A N 1
ATOM 716 C CA . VAL A 1 94 ? -12.804 13.815 21.230 1.00 80.62 94 VAL A CA 1
ATOM 717 C C . VAL A 1 94 ? -13.931 13.464 20.253 1.00 80.62 94 VAL A C 1
ATOM 719 O O . VAL A 1 94 ? -14.937 12.879 20.653 1.00 80.62 94 VAL A O 1
ATOM 722 N N . GLU A 1 95 ? -13.764 13.774 18.966 1.00 80.88 95 GLU A N 1
ATOM 723 C CA . GLU A 1 95 ? -14.757 13.457 17.932 1.00 80.88 95 GLU A CA 1
ATOM 724 C C . GLU A 1 95 ? -14.901 11.949 17.723 1.00 80.88 95 GLU A C 1
ATOM 726 O O . GLU A 1 95 ? -16.024 11.456 17.618 1.00 80.88 95 GLU A O 1
ATOM 731 N N . ARG A 1 96 ? -13.791 11.202 17.744 1.00 79.75 96 ARG A N 1
ATOM 732 C CA . ARG A 1 96 ? -13.806 9.734 17.649 1.00 79.75 96 ARG A CA 1
ATOM 733 C C . ARG A 1 96 ? -14.548 9.090 18.813 1.00 79.75 96 ARG A C 1
ATOM 735 O O . ARG A 1 96 ? -15.351 8.186 18.593 1.00 79.75 96 ARG A O 1
ATOM 742 N N . SER A 1 97 ? -14.347 9.599 20.028 1.00 79.00 97 SER A N 1
ATOM 743 C CA . SER A 1 97 ? -15.059 9.138 21.224 1.00 79.00 97 SER A CA 1
ATOM 744 C C . SER A 1 97 ? -16.571 9.376 21.110 1.00 79.00 97 SER A C 1
ATOM 746 O O . SER A 1 97 ? -17.370 8.452 21.280 1.00 79.00 97 SER A O 1
ATOM 748 N N . HIS A 1 98 ? -16.980 10.581 20.698 1.00 79.88 98 HIS A N 1
ATOM 749 C CA . HIS A 1 98 ? -18.391 10.881 20.434 1.00 79.88 98 HIS A CA 1
ATOM 750 C C . HIS A 1 98 ? -18.983 10.015 19.317 1.00 79.88 98 HIS A C 1
ATOM 752 O O . HIS A 1 98 ? -20.140 9.591 19.397 1.00 79.88 98 HIS A O 1
ATOM 758 N N . PHE A 1 99 ? -18.193 9.724 18.287 1.00 81.62 99 PHE A N 1
ATOM 759 C CA . PHE A 1 99 ? -18.600 8.847 17.201 1.00 81.62 99 PHE A CA 1
ATOM 760 C C . PHE A 1 99 ? -18.776 7.397 17.674 1.00 81.62 99 PHE A C 1
ATOM 762 O O . PHE A 1 99 ? -19.778 6.763 17.343 1.00 81.62 99 PHE A O 1
ATOM 769 N N . ALA A 1 100 ? -17.878 6.882 18.514 1.00 80.81 100 ALA A N 1
ATOM 770 C CA . ALA A 1 100 ? -18.012 5.555 19.109 1.00 80.81 100 ALA A CA 1
ATOM 771 C C . ALA A 1 100 ? -19.292 5.429 19.960 1.00 80.81 100 ALA A C 1
ATOM 773 O O . ALA A 1 100 ? -20.006 4.425 19.858 1.00 80.81 100 ALA A O 1
ATOM 774 N N . ASP A 1 101 ? -19.631 6.463 20.737 1.00 80.38 101 ASP A N 1
ATOM 775 C CA . ASP A 1 101 ? -20.884 6.521 21.498 1.00 80.38 101 ASP A CA 1
ATOM 776 C C . ASP A 1 101 ? -22.121 6.529 20.587 1.00 80.38 101 ASP A C 1
ATOM 778 O O . ASP A 1 101 ? -23.100 5.825 20.862 1.00 80.38 101 ASP A O 1
ATOM 782 N N . LEU A 1 102 ? -22.072 7.265 19.472 1.00 82.25 102 LEU A N 1
ATOM 783 C CA . LEU A 1 102 ? -23.129 7.257 18.459 1.00 82.25 102 LEU A CA 1
ATOM 784 C C . LEU A 1 102 ? -23.326 5.858 17.867 1.00 82.25 102 LEU A C 1
ATOM 786 O O . LEU A 1 102 ? -24.452 5.357 17.821 1.00 82.25 102 LEU A O 1
ATOM 790 N N . LEU A 1 103 ? -22.244 5.199 17.451 1.00 81.56 103 LEU A N 1
ATOM 791 C CA . LEU A 1 103 ? -22.319 3.861 16.864 1.00 81.56 103 LEU A CA 1
ATOM 792 C C . LEU A 1 103 ? -22.846 2.823 17.857 1.00 81.56 103 LEU A C 1
ATOM 794 O O . LEU A 1 103 ? -23.637 1.955 17.481 1.00 81.56 103 LEU A O 1
ATOM 798 N N . LYS A 1 104 ? -22.483 2.950 19.137 1.00 80.56 104 LYS A N 1
ATOM 799 C CA . LYS A 1 104 ? -23.032 2.117 20.209 1.00 80.56 104 LYS A CA 1
ATOM 800 C C . LYS A 1 104 ? -24.544 2.292 20.343 1.00 80.56 104 LYS A C 1
ATOM 802 O O . LYS A 1 104 ? -25.262 1.295 20.391 1.00 80.56 104 LYS A O 1
ATOM 807 N N . GLN A 1 105 ? -25.039 3.530 20.352 1.00 81.75 105 GLN A N 1
ATOM 808 C CA . GLN A 1 105 ? -26.480 3.795 20.424 1.00 81.75 105 GLN A CA 1
ATOM 809 C C . GLN A 1 105 ? -27.228 3.261 19.199 1.00 81.75 105 GLN A C 1
ATOM 811 O O . GLN A 1 105 ? -28.291 2.658 19.350 1.00 81.75 105 GLN A O 1
ATOM 816 N N . LEU A 1 106 ? -26.663 3.426 17.999 1.00 82.94 106 LEU A N 1
ATOM 817 C CA . LEU A 1 106 ? -27.233 2.892 16.760 1.00 82.94 106 LEU A CA 1
ATOM 818 C C . LEU A 1 106 ? -27.303 1.358 16.777 1.00 82.94 106 LEU A C 1
ATOM 820 O O . LEU A 1 106 ? -28.326 0.780 16.398 1.00 82.94 106 LEU A O 1
ATOM 824 N N . GLY A 1 107 ? -26.245 0.705 17.265 1.00 80.31 107 GLY A N 1
ATOM 825 C CA . GLY A 1 107 ? -26.190 -0.744 17.444 1.00 80.31 107 GLY A CA 1
ATOM 826 C C . GLY A 1 107 ? -27.201 -1.255 18.475 1.00 80.31 107 GLY A C 1
ATOM 827 O O . GLY A 1 107 ? -27.926 -2.213 18.200 1.00 80.31 107 GLY A O 1
ATOM 828 N N . ASP A 1 108 ? -27.303 -0.593 19.632 1.00 82.19 108 ASP A N 1
ATOM 829 C CA . ASP A 1 108 ? -28.238 -0.954 20.709 1.00 82.19 108 ASP A CA 1
ATOM 830 C C . ASP A 1 108 ? -29.705 -0.787 20.287 1.00 82.19 108 ASP A C 1
ATOM 832 O O . ASP A 1 108 ? -30.548 -1.630 20.604 1.00 82.19 108 ASP A O 1
ATOM 836 N N . GLN A 1 109 ? -30.008 0.266 19.522 1.00 82.06 109 GLN A N 1
ATOM 837 C CA . GLN A 1 109 ? -31.347 0.532 18.987 1.00 82.06 109 GLN A CA 1
ATOM 838 C C . GLN A 1 109 ? -31.662 -0.264 17.711 1.00 82.06 109 GLN A C 1
ATOM 840 O O . GLN A 1 109 ? -32.797 -0.223 17.235 1.00 82.06 109 GLN A O 1
ATOM 845 N N . ARG A 1 110 ? -30.690 -1.022 17.178 1.00 81.50 110 ARG A N 1
ATOM 846 C CA . ARG A 1 110 ? -30.806 -1.812 15.938 1.00 81.50 110 ARG A CA 1
ATOM 847 C C . ARG A 1 110 ? -31.297 -0.977 14.752 1.00 81.50 110 ARG A C 1
ATOM 849 O O . ARG A 1 110 ? -32.111 -1.446 13.954 1.00 81.50 110 ARG A O 1
ATOM 856 N N . VAL A 1 111 ? -30.797 0.252 14.642 1.00 80.62 111 VAL A N 1
ATOM 857 C CA . VAL A 1 111 ? -31.105 1.142 13.516 1.00 80.62 111 VAL A CA 1
ATOM 858 C C . VAL A 1 111 ? -30.604 0.488 12.221 1.00 80.62 111 VAL A C 1
ATOM 860 O O . VAL A 1 111 ? -29.480 -0.018 12.208 1.00 80.62 111 VAL A O 1
ATOM 863 N N . PRO A 1 112 ? -31.398 0.453 11.134 1.00 80.12 112 PRO A N 1
ATOM 864 C CA . PRO A 1 112 ? -31.058 -0.265 9.903 1.00 80.12 112 PRO A CA 1
ATOM 865 C C . PRO A 1 112 ? -29.996 0.444 9.037 1.00 80.12 112 PRO A C 1
ATOM 867 O O . PRO A 1 112 ? -30.052 0.382 7.814 1.00 80.12 112 PRO A O 1
ATOM 870 N N . ILE A 1 113 ? -28.994 1.070 9.652 1.00 81.12 113 ILE A N 1
ATOM 871 C CA . ILE A 1 113 ? -27.900 1.788 8.993 1.00 81.12 113 ILE A CA 1
ATOM 872 C C . ILE A 1 113 ? -26.594 0.993 9.092 1.00 81.12 113 ILE A C 1
ATOM 874 O O . ILE A 1 113 ? -26.318 0.335 10.098 1.00 81.12 113 ILE A O 1
ATOM 878 N N . LYS A 1 114 ? -25.772 1.039 8.042 1.00 84.38 114 LYS A N 1
ATOM 879 C CA . LYS A 1 114 ? -24.438 0.424 8.029 1.00 84.38 114 LYS A CA 1
ATOM 880 C C . LYS A 1 114 ? -23.380 1.502 7.898 1.00 84.38 114 LYS A C 1
ATOM 882 O O . LYS A 1 114 ? -23.476 2.350 7.021 1.00 84.38 114 LYS A O 1
ATOM 887 N N . PHE A 1 115 ? -22.352 1.410 8.728 1.00 83.81 115 PHE A N 1
ATOM 888 C CA . PHE A 1 115 ? -21.162 2.238 8.607 1.00 83.81 115 PHE A CA 1
ATOM 889 C C . PHE A 1 115 ? -20.013 1.394 8.075 1.00 83.81 115 PHE A C 1
ATOM 891 O O . PHE A 1 115 ? -19.852 0.235 8.474 1.00 83.81 115 PHE A O 1
ATOM 898 N N . ILE A 1 116 ? -19.260 1.995 7.164 1.00 86.50 116 ILE A N 1
ATOM 899 C CA . ILE A 1 116 ? -17.956 1.551 6.698 1.00 86.50 116 ILE A CA 1
ATOM 900 C C . ILE A 1 116 ? -17.027 2.726 6.950 1.00 86.50 116 ILE A C 1
ATOM 902 O O . ILE A 1 116 ? -17.312 3.839 6.521 1.00 86.50 116 ILE A O 1
ATOM 906 N N . PHE A 1 117 ? -15.935 2.496 7.653 1.00 85.12 117 PHE A N 1
ATOM 907 C CA . PHE A 1 117 ? -14.913 3.514 7.815 1.00 85.12 117 PHE A CA 1
ATOM 908 C C . PHE A 1 117 ? -13.543 2.924 7.554 1.00 85.12 117 PHE A C 1
ATOM 910 O O . PHE A 1 117 ? -13.332 1.734 7.803 1.00 85.12 117 PHE A O 1
ATOM 917 N N . CYS A 1 118 ? -12.663 3.761 7.020 1.00 84.75 118 CYS A N 1
ATOM 918 C CA . CYS A 1 118 ? -11.255 3.476 6.821 1.00 84.75 118 CYS A CA 1
ATOM 919 C C . CYS A 1 118 ? -10.410 4.570 7.455 1.00 84.75 118 CYS A C 1
ATOM 921 O O . CYS A 1 118 ? -10.842 5.705 7.646 1.00 84.75 118 CYS A O 1
ATOM 923 N N . GLY A 1 119 ? -9.211 4.178 7.839 1.00 82.56 119 GLY A N 1
ATOM 924 C CA . GLY A 1 119 ? -8.237 5.053 8.446 1.00 82.56 119 GLY A CA 1
ATOM 925 C C . GLY A 1 119 ? -7.016 4.256 8.853 1.00 82.56 119 GLY A C 1
ATOM 926 O O . GLY A 1 119 ? -7.024 3.017 8.865 1.00 82.56 119 GLY A O 1
ATOM 927 N N . ILE A 1 120 ? -5.971 4.994 9.183 1.00 79.81 120 ILE A N 1
ATOM 928 C CA . ILE A 1 120 ? -4.690 4.438 9.579 1.00 79.81 120 ILE A CA 1
ATOM 929 C C . ILE A 1 120 ? -4.751 4.031 11.055 1.00 79.81 120 ILE A C 1
ATOM 931 O O . ILE A 1 120 ? -4.889 4.869 11.945 1.00 79.81 120 ILE A O 1
ATOM 935 N N . GLY A 1 121 ? -4.600 2.735 11.327 1.00 73.56 121 GLY A N 1
ATOM 936 C CA . GLY A 1 121 ? -4.550 2.205 12.689 1.00 73.56 121 GLY A CA 1
ATOM 937 C C . GLY A 1 121 ? -4.082 0.755 12.712 1.00 73.56 121 GLY A C 1
ATOM 938 O O . GLY A 1 121 ? -4.345 -0.005 11.782 1.00 73.56 121 GLY A O 1
ATOM 939 N N . ASP A 1 122 ? -3.370 0.355 13.765 1.00 64.81 122 ASP A N 1
ATOM 940 C CA . ASP A 1 122 ? -2.955 -1.045 13.911 1.00 64.81 122 ASP A CA 1
ATOM 941 C C . ASP A 1 122 ? -4.125 -1.923 14.381 1.00 64.81 122 ASP A C 1
ATOM 943 O O . ASP A 1 122 ? -4.213 -3.099 14.007 1.00 64.81 122 ASP A O 1
ATOM 947 N N . THR A 1 123 ? -5.053 -1.339 15.146 1.00 70.06 123 THR A N 1
ATOM 948 C CA . THR A 1 123 ? -6.285 -1.978 15.610 1.00 70.06 123 THR A CA 1
ATOM 949 C C . THR A 1 123 ? -7.499 -1.048 15.514 1.00 70.06 123 THR A C 1
ATOM 951 O O . THR A 1 123 ? -7.387 0.173 15.422 1.00 70.06 123 THR A O 1
ATOM 954 N N . VAL A 1 124 ? -8.696 -1.640 15.574 1.00 72.06 124 VAL A N 1
ATOM 955 C CA . VAL A 1 124 ? -9.964 -0.898 15.690 1.00 72.06 124 VAL A CA 1
ATOM 956 C C . VAL A 1 124 ? -10.004 -0.059 16.973 1.00 72.06 124 VAL A C 1
ATOM 958 O O . VAL A 1 124 ? -10.589 1.024 16.978 1.00 72.06 124 VAL A O 1
ATOM 961 N N . ASP A 1 125 ? -9.370 -0.545 18.044 1.00 72.88 125 ASP A N 1
ATOM 962 C CA . ASP A 1 125 ? -9.297 0.159 19.324 1.00 72.88 125 ASP A CA 1
ATOM 963 C C . ASP A 1 125 ? -8.431 1.425 19.208 1.00 72.88 125 ASP A C 1
ATOM 965 O O . ASP A 1 125 ? -8.826 2.469 19.723 1.00 72.88 125 ASP A O 1
ATOM 969 N N . ASP A 1 126 ? -7.320 1.371 18.462 1.00 70.88 126 ASP A N 1
ATOM 970 C CA . ASP A 1 126 ? -6.486 2.551 18.173 1.00 70.88 126 ASP A CA 1
ATOM 971 C C . ASP A 1 126 ? -7.227 3.566 17.297 1.00 70.88 126 ASP A C 1
ATOM 973 O O . ASP A 1 126 ? -7.097 4.778 17.471 1.00 70.88 126 ASP A O 1
ATOM 977 N N . LEU A 1 127 ? -8.028 3.073 16.347 1.00 71.94 127 LEU A N 1
ATOM 978 C CA . LEU A 1 127 ? -8.753 3.932 15.421 1.00 71.94 127 LEU A CA 1
ATOM 979 C C . LEU A 1 127 ? -9.891 4.686 16.121 1.00 71.94 127 LEU A C 1
ATOM 981 O O . LEU A 1 127 ? -10.109 5.854 15.817 1.00 71.94 127 LEU A O 1
ATOM 985 N N . LEU A 1 128 ? -10.598 4.050 17.061 1.00 69.06 128 LEU A N 1
ATOM 986 C CA . LEU A 1 128 ? -11.774 4.624 17.729 1.00 69.06 128 LEU A CA 1
ATOM 987 C C . LEU A 1 128 ? -11.504 5.182 19.136 1.00 69.06 128 LEU A C 1
ATOM 989 O O . LEU A 1 128 ? -12.391 5.836 19.683 1.00 69.06 128 LEU A O 1
ATOM 993 N N . GLU A 1 129 ? -10.342 4.897 19.738 1.00 65.00 129 GLU A N 1
ATOM 994 C CA . GLU A 1 129 ? -10.014 5.176 21.153 1.00 65.00 129 GLU A CA 1
ATOM 995 C C . GLU A 1 129 ? -11.145 4.788 22.132 1.00 65.00 129 GLU A C 1
ATOM 997 O O . GLU A 1 129 ? -11.357 5.398 23.184 1.00 65.00 129 GLU A O 1
ATOM 1002 N N . ALA A 1 130 ? -11.928 3.769 21.776 1.00 57.69 130 ALA A N 1
ATOM 1003 C CA . ALA A 1 130 ? -13.157 3.437 22.476 1.00 57.69 130 ALA A CA 1
ATOM 1004 C C . ALA A 1 130 ? -12.894 2.489 23.652 1.00 57.69 130 ALA A C 1
ATOM 1006 O O . ALA A 1 130 ? -12.122 1.535 23.570 1.00 57.69 130 ALA A O 1
ATOM 1007 N N . HIS A 1 131 ? -13.619 2.680 24.757 1.00 56.53 131 HIS A N 1
ATOM 1008 C CA . HIS A 1 131 ? -13.645 1.693 25.835 1.00 56.53 131 HIS A CA 1
ATOM 1009 C C . HIS A 1 131 ? -14.160 0.342 25.310 1.00 56.53 131 HIS A C 1
ATOM 1011 O O . HIS A 1 131 ? -15.199 0.290 24.644 1.00 56.53 131 HIS A O 1
ATOM 1017 N N . GLY A 1 132 ? -13.504 -0.761 25.701 1.00 57.47 132 GLY A N 1
ATOM 1018 C CA . GLY A 1 132 ? -13.681 -2.123 25.157 1.00 57.47 132 GLY A CA 1
ATOM 1019 C C . GLY A 1 132 ? -15.103 -2.717 25.113 1.00 57.47 132 GLY A C 1
ATOM 1020 O O . GLY A 1 132 ? -15.305 -3.803 24.579 1.00 57.47 132 GLY A O 1
ATOM 1021 N N . SER A 1 133 ? -16.125 -2.017 25.614 1.00 62.44 133 SER A N 1
ATOM 1022 C CA . SER A 1 133 ? -17.537 -2.381 25.438 1.00 62.44 133 SER A CA 1
ATOM 1023 C C . SER A 1 133 ? -18.075 -2.181 24.012 1.00 62.44 133 SER A C 1
ATOM 1025 O O . SER A 1 133 ? -19.066 -2.821 23.656 1.00 62.44 133 SER A O 1
ATOM 1027 N N . ALA A 1 134 ? -17.448 -1.316 23.205 1.00 63.41 134 ALA A N 1
ATOM 1028 C CA . ALA A 1 134 ? -17.896 -1.012 21.844 1.00 63.41 134 ALA A CA 1
ATOM 1029 C C . ALA A 1 134 ? -17.347 -1.999 20.791 1.00 63.41 134 ALA A C 1
ATOM 1031 O O . ALA A 1 134 ? -17.944 -2.157 19.730 1.00 63.41 1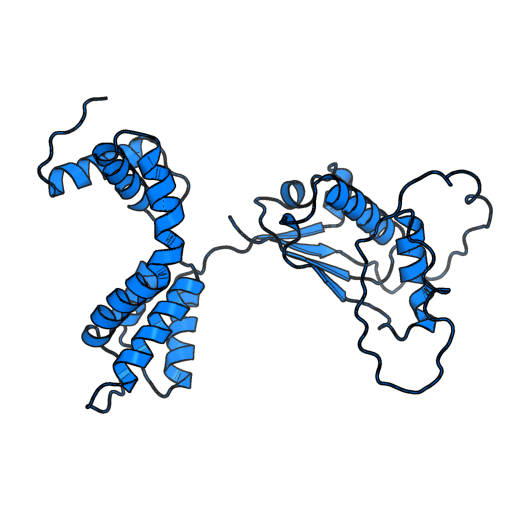34 ALA A O 1
ATOM 1032 N N . ASN A 1 135 ? -16.284 -2.742 21.116 1.00 65.25 135 ASN A N 1
ATOM 1033 C CA . ASN A 1 135 ? -15.582 -3.630 20.181 1.00 65.25 135 ASN A CA 1
ATOM 1034 C C . ASN A 1 135 ? -16.503 -4.711 19.561 1.00 65.25 135 ASN A C 1
ATOM 1036 O O . ASN A 1 135 ? -16.385 -5.059 18.395 1.00 65.25 135 ASN A O 1
ATOM 1040 N N . ARG A 1 136 ? -17.543 -5.156 20.287 1.00 71.31 136 ARG A N 1
ATOM 1041 C CA . ARG A 1 136 ? -18.534 -6.137 19.790 1.00 71.31 136 ARG A CA 1
ATOM 1042 C C . ARG A 1 136 ? -19.396 -5.667 18.612 1.00 71.31 136 ARG A C 1
ATOM 1044 O O . ARG A 1 136 ? -20.068 -6.495 17.998 1.00 71.31 136 ARG A O 1
ATOM 1051 N N . TYR A 1 137 ? -19.456 -4.363 18.355 1.00 73.31 137 TYR A N 1
ATOM 1052 C CA . TYR A 1 137 ? -20.229 -3.812 17.241 1.00 73.31 137 TYR A CA 1
ATOM 1053 C C . TYR A 1 137 ? -19.390 -3.711 15.967 1.00 73.31 137 TYR A C 1
ATOM 1055 O O . TYR A 1 137 ? -19.967 -3.606 14.887 1.00 73.31 137 TYR A O 1
ATOM 1063 N N . PHE A 1 138 ? -18.066 -3.799 16.089 1.00 77.06 138 PHE A N 1
ATOM 1064 C CA . PHE A 1 138 ? -17.107 -3.582 15.021 1.00 77.06 138 PHE A CA 1
ATOM 1065 C C . PHE A 1 138 ? -16.551 -4.902 14.490 1.00 77.06 138 PHE A C 1
ATOM 1067 O O . PHE A 1 138 ? -16.264 -5.827 15.244 1.00 77.06 138 PHE A O 1
ATOM 1074 N N . ASP A 1 139 ? -16.389 -4.977 13.176 1.00 79.56 139 ASP A N 1
ATOM 1075 C CA . ASP A 1 139 ? -15.690 -6.063 12.494 1.00 79.56 139 ASP A CA 1
ATOM 1076 C C . ASP A 1 139 ? -14.585 -5.445 11.644 1.00 79.56 139 ASP A C 1
ATOM 1078 O O . ASP A 1 139 ? -14.874 -4.908 10.575 1.00 79.56 139 ASP A O 1
ATOM 1082 N N . GLY A 1 140 ? -13.363 -5.412 12.183 1.00 78.25 140 GLY A N 1
ATOM 1083 C CA . GLY A 1 140 ? -12.203 -4.784 11.556 1.00 78.25 140 GLY A CA 1
ATOM 1084 C C . GLY A 1 140 ? -11.477 -5.729 10.608 1.00 78.25 140 GLY A C 1
ATOM 1085 O O . GLY A 1 140 ? -11.032 -6.804 11.003 1.00 78.25 140 GLY A O 1
ATOM 1086 N N . VAL A 1 141 ? -11.306 -5.296 9.365 1.00 83.81 141 VAL A N 1
ATOM 1087 C CA . VAL A 1 141 ? -10.520 -5.981 8.342 1.00 83.81 141 VAL A CA 1
ATOM 1088 C C . VAL A 1 141 ? -9.237 -5.202 8.130 1.00 83.81 141 VAL A C 1
ATOM 1090 O O . VAL A 1 141 ? -9.269 -4.070 7.655 1.00 83.81 141 VAL A O 1
ATOM 1093 N N . LYS A 1 142 ? -8.112 -5.824 8.471 1.00 81.62 142 LYS A N 1
ATOM 1094 C CA . LYS A 1 142 ? -6.783 -5.263 8.244 1.00 81.62 142 LYS A CA 1
ATOM 1095 C C . LYS A 1 142 ? -6.401 -5.412 6.772 1.00 81.62 142 LYS A C 1
ATOM 1097 O O . LYS A 1 142 ? -6.454 -6.521 6.238 1.00 81.62 142 LYS A O 1
ATOM 1102 N N . ILE A 1 143 ? -6.003 -4.320 6.126 1.00 84.00 143 ILE A N 1
ATOM 1103 C CA . ILE A 1 143 ? -5.485 -4.352 4.758 1.00 84.00 143 ILE A CA 1
ATOM 1104 C C . ILE A 1 143 ? -3.985 -4.647 4.805 1.00 84.00 143 ILE A C 1
ATOM 1106 O O . ILE A 1 143 ? -3.168 -3.829 5.228 1.00 84.00 143 ILE A O 1
ATOM 1110 N N . GLU A 1 144 ? -3.621 -5.852 4.377 1.00 84.81 144 GLU A N 1
ATOM 1111 C CA . GLU A 1 144 ? -2.228 -6.270 4.251 1.00 84.81 144 GLU A CA 1
ATOM 1112 C C . GLU A 1 144 ? -1.623 -5.849 2.907 1.00 84.81 144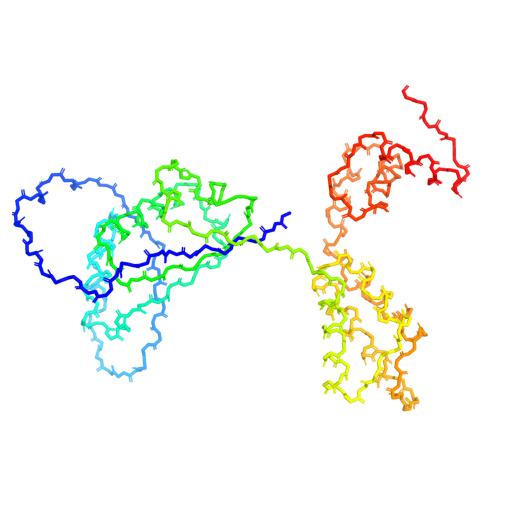 GLU A C 1
ATOM 1114 O O . GLU A 1 144 ? -2.319 -5.507 1.949 1.00 84.81 144 GLU A O 1
ATOM 1119 N N . ARG A 1 145 ? -0.289 -5.893 2.829 1.00 87.25 145 ARG A N 1
ATOM 1120 C CA . ARG A 1 145 ? 0.432 -5.673 1.572 1.00 87.25 145 ARG A CA 1
ATOM 1121 C C . ARG A 1 145 ? 0.069 -6.748 0.551 1.00 87.25 145 ARG A C 1
ATOM 1123 O O . ARG A 1 145 ? -0.245 -7.886 0.900 1.00 87.25 145 ARG A O 1
ATOM 1130 N N . LEU A 1 146 ? 0.191 -6.408 -0.727 1.00 91.12 146 LEU A N 1
ATOM 1131 C CA . LEU A 1 146 ? -0.114 -7.339 -1.803 1.00 91.12 146 LEU A CA 1
ATOM 1132 C C . LEU A 1 146 ? 0.839 -8.539 -1.801 1.00 91.12 146 LEU A C 1
ATOM 1134 O O . LEU A 1 146 ? 2.070 -8.410 -1.871 1.00 91.12 146 LEU A O 1
ATOM 1138 N N . ASN A 1 147 ? 0.253 -9.735 -1.826 1.00 91.19 147 ASN A N 1
ATOM 1139 C CA . ASN A 1 147 ? 0.995 -10.957 -2.106 1.00 91.19 147 ASN A CA 1
ATOM 1140 C C . ASN A 1 147 ? 1.574 -10.923 -3.537 1.00 91.19 147 ASN A C 1
ATOM 1142 O O . ASN A 1 147 ? 1.173 -10.112 -4.372 1.00 91.19 147 ASN A O 1
ATOM 1146 N N . VAL A 1 148 ? 2.549 -11.787 -3.822 1.00 89.31 148 VAL A N 1
ATOM 1147 C CA . VAL A 1 148 ? 3.263 -11.785 -5.111 1.00 89.31 148 VAL A CA 1
ATOM 1148 C C . VAL A 1 148 ? 2.313 -12.001 -6.298 1.00 89.31 148 VAL A C 1
ATOM 1150 O O . VAL A 1 148 ? 2.398 -11.264 -7.275 1.00 89.31 148 VAL A O 1
ATOM 1153 N N . SER A 1 149 ? 1.358 -12.931 -6.196 1.00 92.19 149 SER A N 1
ATOM 1154 C CA . SER A 1 149 ? 0.380 -13.188 -7.264 1.00 92.19 149 SER A CA 1
ATOM 1155 C C . SER A 1 149 ? -0.511 -11.982 -7.563 1.00 92.19 149 SER A C 1
ATOM 1157 O O . SER A 1 149 ? -0.718 -11.648 -8.720 1.00 92.19 149 SER A O 1
ATOM 1159 N N . SER A 1 150 ? -0.973 -11.263 -6.538 1.00 93.38 150 SER A N 1
ATOM 1160 C CA . SER A 1 150 ? -1.775 -10.050 -6.708 1.00 93.38 150 SER A CA 1
ATOM 1161 C C . SER A 1 150 ? -0.979 -8.923 -7.363 1.00 93.38 150 SER A C 1
ATOM 1163 O O . SER A 1 150 ? -1.558 -8.103 -8.068 1.00 93.38 150 SER A O 1
ATOM 1165 N N . ARG A 1 151 ? 0.345 -8.876 -7.158 1.00 94.31 151 ARG A N 1
ATOM 1166 C CA . ARG A 1 151 ? 1.218 -7.928 -7.864 1.00 94.31 151 ARG A CA 1
ATOM 1167 C C . ARG A 1 151 ? 1.310 -8.265 -9.348 1.00 94.31 151 ARG A C 1
ATOM 1169 O O . ARG A 1 151 ? 1.188 -7.362 -10.167 1.00 94.31 151 ARG A O 1
ATOM 1176 N N . TRP A 1 152 ? 1.481 -9.544 -9.685 1.00 94.69 152 TRP A N 1
ATOM 1177 C CA . TRP A 1 152 ? 1.476 -10.003 -11.077 1.00 94.69 152 TRP A CA 1
ATOM 1178 C C . TRP A 1 152 ? 0.146 -9.718 -11.760 1.00 94.69 152 TRP A C 1
ATOM 1180 O O . TRP A 1 152 ? 0.144 -9.128 -12.830 1.00 94.69 152 TRP A O 1
ATOM 1190 N N . ASP A 1 153 ? -0.973 -9.996 -11.090 1.00 95.19 153 ASP A N 1
ATOM 1191 C CA . ASP A 1 153 ? -2.304 -9.704 -11.624 1.00 95.19 153 ASP A CA 1
ATOM 1192 C C . ASP A 1 153 ? -2.475 -8.229 -12.007 1.00 95.19 153 ASP A C 1
ATOM 1194 O O . ASP A 1 153 ? -3.143 -7.933 -12.994 1.00 95.19 153 ASP A O 1
ATOM 1198 N N . ILE A 1 154 ? -1.916 -7.296 -11.228 1.00 95.25 154 ILE A N 1
ATOM 1199 C CA . ILE A 1 154 ? -1.980 -5.864 -11.550 1.00 95.25 154 ILE A CA 1
ATOM 1200 C C . ILE A 1 154 ? -1.203 -5.576 -12.836 1.00 95.25 154 ILE A C 1
ATOM 1202 O O . ILE A 1 154 ? -1.753 -4.933 -13.728 1.00 95.25 154 ILE A O 1
ATOM 1206 N N . ILE A 1 155 ? 0.033 -6.078 -12.931 1.00 95.19 155 ILE A N 1
ATOM 1207 C CA . ILE A 1 155 ? 0.931 -5.880 -14.080 1.00 95.19 155 ILE A CA 1
ATOM 1208 C C . ILE A 1 155 ? 0.322 -6.493 -15.350 1.00 95.19 155 ILE A C 1
ATOM 1210 O O . ILE A 1 155 ? 0.245 -5.842 -16.393 1.00 95.19 155 ILE A O 1
ATOM 1214 N N . ASP A 1 156 ? -0.162 -7.730 -15.251 1.00 94.19 156 ASP A N 1
ATOM 1215 C CA . ASP A 1 156 ? -0.686 -8.494 -16.381 1.00 94.19 156 ASP A CA 1
ATOM 1216 C C . ASP A 1 156 ? -2.003 -7.887 -16.885 1.00 94.19 156 ASP A C 1
ATOM 1218 O O . ASP A 1 156 ? -2.209 -7.749 -18.094 1.00 94.19 156 ASP A O 1
ATOM 1222 N N . LYS A 1 157 ? -2.886 -7.443 -15.974 1.00 95.38 157 LYS A N 1
ATOM 1223 C CA . LYS A 1 157 ? -4.134 -6.753 -16.347 1.00 95.38 157 LYS A CA 1
ATOM 1224 C C . LYS A 1 157 ? -3.866 -5.416 -17.026 1.00 95.38 157 LYS A C 1
ATOM 1226 O O . LYS A 1 157 ? -4.546 -5.110 -18.005 1.00 95.38 157 LYS A O 1
ATOM 1231 N N . SER A 1 158 ? -2.907 -4.625 -16.537 1.00 94.62 158 SER A N 1
ATOM 1232 C CA . SER A 1 158 ? -2.581 -3.343 -17.169 1.00 94.62 158 SER A CA 1
ATOM 1233 C C . SER A 1 158 ? -1.929 -3.526 -18.538 1.00 94.62 158 SER A C 1
ATOM 1235 O O . SER A 1 158 ? -2.292 -2.813 -19.469 1.00 94.62 158 SER A O 1
ATOM 1237 N N . ALA A 1 159 ? -1.046 -4.515 -18.691 1.00 93.50 159 ALA A N 1
ATOM 1238 C CA . ALA A 1 159 ? -0.424 -4.829 -19.975 1.00 93.50 159 ALA A CA 1
ATOM 1239 C C . ALA A 1 159 ? -1.462 -5.307 -20.997 1.00 93.50 159 ALA A C 1
ATOM 1241 O O . ALA A 1 159 ? -1.564 -4.754 -22.091 1.00 93.50 159 ALA A O 1
ATOM 1242 N N . THR A 1 160 ? -2.314 -6.255 -20.593 1.00 94.50 160 THR A N 1
ATOM 1243 C CA . THR A 1 160 ? -3.372 -6.808 -21.450 1.00 94.50 160 THR A CA 1
ATOM 1244 C C . THR A 1 160 ? -4.347 -5.724 -21.911 1.00 94.50 160 THR A C 1
ATOM 1246 O O . THR A 1 160 ? -4.767 -5.726 -23.066 1.00 94.50 160 THR A O 1
ATOM 1249 N N . ALA A 1 161 ? -4.691 -4.767 -21.041 1.00 94.12 161 ALA A N 1
ATOM 1250 C CA . ALA A 1 161 ? -5.557 -3.643 -21.398 1.00 94.12 161 ALA A CA 1
ATOM 1251 C C . ALA A 1 161 ? -4.955 -2.732 -22.485 1.00 94.12 161 ALA A C 1
ATOM 1253 O O . ALA A 1 161 ? -5.702 -2.084 -23.216 1.00 94.12 161 ALA A O 1
ATOM 1254 N N . LEU A 1 162 ? -3.626 -2.705 -22.605 1.00 90.94 162 LEU A N 1
ATOM 1255 C CA . LEU A 1 162 ? -2.886 -1.970 -23.632 1.00 90.94 162 LEU A CA 1
ATOM 1256 C C . LEU A 1 162 ? -2.543 -2.831 -24.857 1.00 90.94 162 LEU A C 1
ATOM 1258 O O . LEU A 1 162 ? -1.913 -2.337 -25.785 1.00 90.94 162 LEU A O 1
ATOM 1262 N N . GLY A 1 163 ? -2.958 -4.103 -24.878 1.00 92.31 163 GLY A N 1
ATOM 1263 C CA . GLY A 1 163 ? -2.588 -5.051 -25.931 1.00 92.31 163 GLY A CA 1
ATOM 1264 C C . GLY A 1 163 ? -1.126 -5.500 -25.870 1.00 92.31 163 GLY A C 1
ATOM 1265 O O . GLY A 1 163 ? -0.625 -6.038 -26.850 1.00 92.31 163 GLY A O 1
ATOM 1266 N N . LEU A 1 164 ? -0.457 -5.287 -24.735 1.00 93.00 164 LEU A N 1
ATOM 1267 C CA . LEU A 1 164 ? 0.937 -5.648 -24.503 1.00 93.00 164 LEU A CA 1
ATOM 1268 C C . LEU A 1 164 ? 1.039 -6.925 -23.668 1.00 93.00 164 LEU A C 1
ATOM 1270 O O . LEU A 1 164 ? 0.146 -7.270 -22.889 1.00 93.00 164 LEU A O 1
ATOM 1274 N N . SER A 1 165 ? 2.187 -7.581 -23.772 1.00 92.94 165 SER A N 1
ATOM 1275 C CA . SER A 1 165 ? 2.624 -8.622 -22.844 1.00 92.94 165 SER A CA 1
ATOM 1276 C C . SER A 1 165 ? 3.889 -8.173 -22.116 1.00 92.94 165 SER A C 1
ATOM 1278 O O . SER A 1 165 ? 4.661 -7.370 -22.636 1.00 92.94 165 SER A O 1
ATOM 1280 N N . VAL A 1 166 ? 4.090 -8.637 -20.886 1.00 92.94 166 VAL A N 1
ATOM 1281 C CA . VAL A 1 166 ? 5.261 -8.285 -20.073 1.00 92.94 166 VAL A CA 1
ATOM 1282 C C . VAL A 1 166 ? 6.077 -9.545 -19.862 1.00 92.94 166 VAL A C 1
ATOM 1284 O O . VAL A 1 166 ? 5.521 -10.578 -19.493 1.00 92.94 166 VAL A O 1
ATOM 1287 N N . ASP A 1 167 ? 7.382 -9.456 -20.109 1.00 94.69 167 ASP A N 1
ATOM 1288 C CA . ASP A 1 167 ? 8.284 -10.571 -19.863 1.00 94.69 167 ASP A CA 1
ATOM 1289 C C . ASP A 1 167 ? 8.308 -10.967 -18.376 1.00 94.69 167 ASP A C 1
ATOM 1291 O O . ASP A 1 167 ? 8.160 -10.130 -17.476 1.00 94.69 167 ASP A O 1
ATOM 1295 N N . ASP A 1 168 ? 8.516 -12.255 -18.104 1.00 93.25 168 ASP A N 1
ATOM 1296 C CA . ASP A 1 168 ? 8.498 -12.783 -16.741 1.00 93.25 168 ASP A CA 1
ATOM 1297 C C . ASP A 1 168 ? 9.576 -12.136 -15.864 1.00 93.25 168 ASP A C 1
ATOM 1299 O O . ASP A 1 168 ? 9.316 -11.829 -14.696 1.00 93.25 168 ASP A O 1
ATOM 1303 N N . GLU A 1 169 ? 10.764 -11.861 -16.413 1.00 93.75 169 GLU A N 1
ATOM 1304 C CA . GLU A 1 169 ? 11.839 -11.207 -15.665 1.00 93.75 169 GLU A CA 1
ATOM 1305 C C . GLU A 1 169 ? 11.423 -9.798 -15.221 1.00 93.75 169 GLU A C 1
ATOM 1307 O O . GLU A 1 169 ? 11.567 -9.434 -14.047 1.00 93.75 169 GLU A O 1
ATOM 1312 N N . VAL A 1 170 ? 10.819 -9.031 -16.133 1.00 93.81 170 VAL A N 1
ATOM 1313 C CA . VAL A 1 170 ? 10.288 -7.687 -15.864 1.00 93.81 170 VAL A CA 1
ATOM 1314 C C . VAL A 1 170 ? 9.206 -7.754 -14.790 1.00 93.81 170 VAL A C 1
ATOM 1316 O O . VAL A 1 170 ? 9.255 -7.017 -13.800 1.00 93.81 170 VAL A O 1
ATOM 1319 N N . ARG A 1 171 ? 8.267 -8.692 -14.928 1.00 93.75 171 ARG A N 1
ATOM 1320 C CA . ARG A 1 171 ? 7.165 -8.908 -13.987 1.00 93.75 171 ARG A CA 1
ATOM 1321 C C . ARG A 1 171 ? 7.663 -9.230 -12.576 1.00 93.75 171 ARG A C 1
ATOM 1323 O O . ARG A 1 171 ? 7.190 -8.639 -11.598 1.00 93.75 171 ARG A O 1
ATOM 1330 N N . HIS A 1 172 ? 8.643 -10.125 -12.452 1.00 93.50 172 HIS A N 1
ATOM 1331 C CA . HIS A 1 172 ? 9.267 -10.456 -11.172 1.00 93.50 172 HIS A CA 1
ATOM 1332 C C . HIS A 1 172 ? 9.989 -9.256 -10.557 1.00 93.50 172 HIS A C 1
ATOM 1334 O O . HIS A 1 172 ? 9.868 -9.017 -9.352 1.00 93.50 172 HIS A O 1
ATOM 1340 N N . ARG A 1 173 ? 10.699 -8.475 -11.373 1.00 93.56 173 ARG A N 1
ATOM 1341 C CA . ARG A 1 173 ? 11.495 -7.337 -10.906 1.00 93.56 173 ARG A CA 1
ATOM 1342 C C . ARG A 1 173 ? 10.615 -6.181 -10.426 1.00 93.56 173 ARG A C 1
ATOM 1344 O O . ARG A 1 173 ? 10.860 -5.660 -9.339 1.00 93.56 173 ARG A O 1
ATOM 1351 N N . ILE A 1 174 ? 9.532 -5.859 -11.139 1.00 94.06 174 ILE A N 1
ATOM 1352 C CA . ILE A 1 174 ? 8.531 -4.871 -10.689 1.00 94.06 174 ILE A CA 1
ATOM 1353 C C . ILE A 1 174 ? 7.895 -5.318 -9.369 1.00 94.06 174 ILE A C 1
ATOM 1355 O O . ILE A 1 174 ? 7.791 -4.529 -8.423 1.00 94.06 174 ILE A O 1
ATOM 1359 N N . ALA A 1 175 ? 7.495 -6.592 -9.280 1.00 92.38 175 ALA A N 1
ATOM 1360 C CA . ALA A 1 175 ? 6.887 -7.137 -8.073 1.00 92.38 175 ALA A CA 1
ATOM 1361 C C . ALA A 1 175 ? 7.840 -7.067 -6.869 1.00 92.38 175 ALA A C 1
ATOM 1363 O O . ALA A 1 175 ? 7.385 -6.743 -5.770 1.00 92.38 175 ALA A O 1
ATOM 1364 N N . ALA A 1 176 ? 9.132 -7.344 -7.070 1.00 89.81 176 ALA A N 1
ATOM 1365 C CA . ALA A 1 176 ? 10.155 -7.271 -6.030 1.00 89.81 176 ALA A CA 1
ATOM 1366 C C . ALA A 1 176 ? 10.395 -5.830 -5.551 1.00 89.81 176 ALA A C 1
ATOM 1368 O O . ALA A 1 176 ? 10.296 -5.574 -4.354 1.00 89.81 176 ALA A O 1
ATOM 1369 N N . ILE A 1 177 ? 10.626 -4.887 -6.474 1.00 89.69 177 ILE A N 1
ATOM 1370 C CA . ILE A 1 177 ? 10.912 -3.474 -6.151 1.00 89.69 177 ILE A CA 1
ATOM 1371 C C . ILE A 1 177 ? 9.748 -2.820 -5.398 1.00 89.69 177 ILE A C 1
ATOM 1373 O O . ILE A 1 177 ? 9.958 -1.992 -4.517 1.00 89.69 177 ILE A O 1
ATOM 1377 N N . SER A 1 178 ? 8.514 -3.200 -5.723 1.00 89.56 178 SER A N 1
ATOM 1378 C CA . SER A 1 178 ? 7.326 -2.567 -5.145 1.00 89.56 178 SER A CA 1
ATOM 1379 C C . SER A 1 178 ? 7.028 -2.980 -3.698 1.00 89.56 178 SER A C 1
ATOM 1381 O O . SER A 1 178 ? 6.143 -2.389 -3.086 1.00 89.56 178 SER A O 1
ATOM 1383 N N . ASP A 1 179 ? 7.688 -4.018 -3.166 1.00 88.19 179 ASP A N 1
ATOM 1384 C CA . ASP A 1 179 ? 7.530 -4.528 -1.787 1.00 88.19 179 ASP A CA 1
ATOM 1385 C C . ASP A 1 179 ? 6.060 -4.733 -1.333 1.00 88.19 179 ASP A C 1
ATOM 1387 O O . ASP A 1 179 ? 5.693 -4.593 -0.168 1.00 88.19 179 ASP A O 1
ATOM 1391 N N . GLY A 1 180 ? 5.173 -5.051 -2.285 1.00 89.44 180 GLY A N 1
ATOM 1392 C CA . GLY A 1 180 ? 3.742 -5.260 -2.031 1.00 89.44 180 GLY A CA 1
ATOM 1393 C C . GLY A 1 180 ? 2.891 -3.987 -1.923 1.00 89.44 180 GLY A C 1
ATOM 1394 O O . GLY A 1 180 ? 1.699 -4.100 -1.634 1.00 89.44 180 GLY A O 1
ATOM 1395 N N . PHE A 1 181 ? 3.445 -2.800 -2.180 1.00 89.56 181 PHE A N 1
ATOM 1396 C CA . PHE A 1 181 ? 2.688 -1.548 -2.231 1.00 89.56 181 PHE A CA 1
ATOM 1397 C C . PHE A 1 181 ? 2.129 -1.286 -3.642 1.00 89.56 181 PHE A C 1
ATOM 1399 O O . PHE A 1 181 ? 2.909 -1.113 -4.583 1.00 89.56 181 PHE A O 1
ATOM 1406 N N . PRO A 1 182 ? 0.795 -1.186 -3.810 1.00 91.88 182 PRO A N 1
ATOM 1407 C CA . PRO A 1 182 ? 0.175 -0.977 -5.122 1.00 91.88 182 PRO A CA 1
ATOM 1408 C C . PRO A 1 182 ? 0.639 0.305 -5.821 1.00 91.88 182 PRO A C 1
ATOM 1410 O O . PRO A 1 182 ? 0.829 0.315 -7.035 1.00 91.88 182 PRO A O 1
ATOM 1413 N N . VAL A 1 183 ? 0.856 1.381 -5.057 1.00 90.06 183 VAL A N 1
ATOM 1414 C CA . VAL A 1 183 ? 1.247 2.696 -5.592 1.00 90.06 183 VAL A CA 1
ATOM 1415 C C . VAL A 1 183 ? 2.530 2.603 -6.421 1.00 90.06 183 VAL A C 1
ATOM 1417 O O . VAL A 1 183 ? 2.589 3.171 -7.510 1.00 90.06 183 VAL A O 1
ATOM 1420 N N . TYR A 1 184 ? 3.531 1.852 -5.954 1.00 91.62 184 TYR A N 1
ATOM 1421 C CA . TYR A 1 184 ? 4.788 1.687 -6.687 1.00 91.62 184 TYR A CA 1
ATOM 1422 C C . TYR A 1 184 ? 4.612 0.840 -7.945 1.00 91.62 184 TYR A C 1
ATOM 1424 O O . TYR A 1 184 ? 5.136 1.213 -8.990 1.00 91.62 184 TYR A O 1
ATOM 1432 N N . ILE A 1 185 ? 3.804 -0.223 -7.889 1.00 94.44 185 ILE A N 1
ATOM 1433 C CA . ILE A 1 185 ? 3.506 -1.058 -9.064 1.00 94.44 185 ILE A CA 1
ATOM 1434 C C . ILE A 1 185 ? 2.880 -0.201 -10.160 1.00 94.44 185 ILE A C 1
ATOM 1436 O O . ILE A 1 185 ? 3.350 -0.214 -11.295 1.00 94.44 185 ILE A O 1
ATOM 1440 N N . HIS A 1 186 ? 1.856 0.583 -9.811 1.00 93.75 186 HIS A N 1
ATOM 1441 C CA . HIS A 1 186 ? 1.170 1.449 -10.764 1.00 93.75 186 HIS A CA 1
ATOM 1442 C C . HIS A 1 186 ? 2.106 2.490 -11.374 1.00 93.75 186 HIS A C 1
ATOM 1444 O O . HIS A 1 186 ? 2.073 2.679 -12.586 1.00 93.75 186 HIS A O 1
ATOM 1450 N N . ARG A 1 187 ? 2.969 3.124 -10.570 1.00 94.00 187 ARG A N 1
ATOM 1451 C CA . ARG A 1 187 ? 3.922 4.123 -11.072 1.00 94.00 187 ARG A CA 1
ATOM 1452 C C . ARG A 1 187 ? 4.989 3.524 -11.978 1.00 94.00 187 ARG A C 1
ATOM 1454 O O . ARG A 1 187 ? 5.247 4.089 -13.036 1.00 94.00 187 ARG A O 1
ATOM 1461 N N . ILE A 1 188 ? 5.554 2.375 -11.609 1.00 94.88 188 ILE A N 1
ATOM 1462 C CA . ILE A 1 188 ? 6.537 1.689 -12.453 1.00 94.88 188 ILE A CA 1
ATOM 1463 C C . ILE A 1 188 ? 5.886 1.257 -13.768 1.00 94.88 188 ILE A C 1
ATOM 1465 O O . ILE A 1 188 ? 6.451 1.510 -14.825 1.00 94.88 188 ILE A O 1
ATOM 1469 N N . CYS A 1 189 ? 4.687 0.664 -13.727 1.00 95.06 189 CYS A N 1
ATOM 1470 C CA . CYS A 1 189 ? 3.972 0.250 -14.938 1.00 95.06 189 CYS A CA 1
ATOM 1471 C C . CYS A 1 189 ? 3.616 1.448 -15.828 1.00 95.06 189 CYS A C 1
ATOM 1473 O O . CYS A 1 189 ? 3.809 1.389 -17.036 1.00 95.06 189 CYS A O 1
ATOM 1475 N N . GLU A 1 190 ? 3.149 2.554 -15.245 1.00 94.75 190 GLU A N 1
ATOM 1476 C CA . GLU A 1 190 ? 2.875 3.793 -15.979 1.00 94.75 190 GLU A CA 1
ATOM 1477 C C . GLU A 1 190 ? 4.118 4.273 -16.741 1.00 94.75 190 GLU A C 1
ATOM 1479 O O . GLU A 1 190 ? 4.034 4.547 -17.939 1.00 94.75 190 GLU A O 1
ATOM 1484 N N . LYS A 1 191 ? 5.275 4.330 -16.070 1.00 95.00 191 LYS A N 1
ATOM 1485 C CA . LYS A 1 191 ? 6.540 4.717 -16.702 1.00 95.00 191 LYS A CA 1
ATOM 1486 C C . LYS A 1 191 ? 7.013 3.717 -17.741 1.00 95.00 191 LYS A C 1
ATOM 1488 O O . LYS A 1 191 ? 7.422 4.124 -18.820 1.00 95.00 191 LYS A O 1
ATOM 1493 N N . LEU A 1 192 ? 6.864 2.431 -17.462 1.00 95.00 192 LEU A N 1
ATOM 1494 C CA . LEU A 1 192 ? 7.210 1.356 -18.381 1.00 95.00 192 LEU A CA 1
ATOM 1495 C C . LEU A 1 192 ? 6.453 1.476 -19.702 1.00 95.00 192 LEU A C 1
ATOM 1497 O O . LEU A 1 192 ? 7.060 1.458 -20.769 1.00 95.00 192 LEU A O 1
ATOM 1501 N N . TYR A 1 193 ? 5.135 1.656 -19.636 1.00 94.25 193 TYR A N 1
ATOM 1502 C CA . TYR A 1 193 ? 4.317 1.795 -20.835 1.00 94.25 193 TYR A CA 1
ATOM 1503 C C . TYR A 1 193 ? 4.548 3.129 -21.545 1.00 94.25 193 TYR A C 1
ATOM 1505 O O . TYR A 1 193 ? 4.452 3.173 -22.765 1.00 94.25 193 TYR A O 1
ATOM 1513 N N . GLN A 1 194 ? 4.897 4.202 -20.823 1.00 93.62 194 GLN A N 1
ATOM 1514 C CA . GLN A 1 194 ? 5.347 5.449 -21.450 1.00 93.62 194 GLN A CA 1
ATOM 1515 C C . GLN A 1 194 ? 6.631 5.228 -22.255 1.00 93.62 194 GLN A C 1
ATOM 1517 O O . GLN A 1 194 ? 6.685 5.634 -23.411 1.00 93.62 194 GLN A O 1
ATOM 1522 N N . THR A 1 195 ? 7.634 4.550 -21.688 1.00 92.06 195 THR A N 1
ATOM 1523 C CA . THR A 1 195 ? 8.882 4.236 -22.399 1.00 92.06 195 THR A CA 1
ATOM 1524 C C . THR A 1 195 ? 8.615 3.399 -23.649 1.00 92.06 195 THR A C 1
ATOM 1526 O O . THR A 1 195 ? 9.159 3.706 -24.701 1.00 92.06 195 THR A O 1
ATOM 1529 N N . VAL A 1 196 ? 7.733 2.399 -23.559 1.00 92.19 196 VAL A N 1
ATOM 1530 C CA . VAL A 1 196 ? 7.324 1.571 -24.708 1.00 92.19 196 VAL A CA 1
ATOM 1531 C C . VAL A 1 196 ? 6.566 2.386 -25.760 1.00 92.19 196 VAL A C 1
ATOM 1533 O O . VAL A 1 196 ? 6.781 2.212 -26.950 1.00 92.19 196 VAL A O 1
ATOM 1536 N N . PHE A 1 197 ? 5.689 3.299 -25.339 1.00 91.50 197 PHE A N 1
ATOM 1537 C CA . PHE A 1 197 ? 4.903 4.129 -26.252 1.00 91.50 197 PHE A CA 1
ATOM 1538 C C . PHE A 1 197 ? 5.757 5.119 -27.057 1.00 91.50 197 PHE A C 1
ATOM 1540 O O . PHE A 1 197 ? 5.404 5.453 -28.186 1.00 91.50 197 PHE A O 1
ATOM 1547 N N . TYR A 1 198 ? 6.850 5.613 -26.471 1.00 90.81 198 TYR A N 1
ATOM 1548 C CA . TYR A 1 198 ? 7.788 6.518 -27.141 1.00 90.81 198 TYR A CA 1
ATOM 1549 C C . TYR A 1 198 ? 8.911 5.796 -27.889 1.00 90.81 198 TYR A C 1
ATOM 1551 O O . TYR A 1 198 ? 9.752 6.470 -28.486 1.00 90.81 198 TYR A O 1
ATOM 1559 N N . ASP A 1 199 ? 8.942 4.464 -27.855 1.00 90.38 199 ASP A N 1
ATOM 1560 C CA . ASP A 1 199 ? 9.891 3.689 -28.641 1.00 90.38 199 ASP A CA 1
ATOM 1561 C C . ASP A 1 199 ? 9.574 3.828 -30.141 1.00 90.38 199 ASP A C 1
ATOM 1563 O O . ASP A 1 199 ? 8.414 3.933 -30.549 1.00 90.38 199 ASP A O 1
ATOM 1567 N N . GLU A 1 200 ? 10.614 3.872 -30.971 1.00 86.19 200 GLU A N 1
ATOM 1568 C CA . GLU A 1 200 ? 10.454 3.942 -32.427 1.00 86.19 200 GLU A CA 1
ATOM 1569 C C . GLU A 1 200 ? 10.018 2.584 -33.001 1.00 86.19 200 GLU A C 1
ATOM 1571 O O . GLU A 1 200 ? 9.391 2.527 -34.065 1.00 86.19 200 GLU A O 1
ATOM 1576 N N . GLU A 1 201 ? 10.328 1.491 -32.297 1.00 87.31 201 GLU A N 1
ATOM 1577 C CA . GLU A 1 201 ? 9.939 0.136 -32.676 1.00 87.31 201 GLU A CA 1
ATOM 1578 C C . GLU A 1 201 ? 8.575 -0.262 -32.094 1.00 87.31 201 GLU A C 1
ATOM 1580 O O . GLU A 1 201 ? 8.194 0.113 -30.987 1.00 87.31 201 GLU A O 1
ATOM 1585 N N . ILE A 1 202 ? 7.824 -1.076 -32.843 1.00 83.50 202 ILE A N 1
ATOM 1586 C CA . ILE A 1 202 ? 6.581 -1.668 -32.339 1.00 83.50 202 ILE A CA 1
ATOM 1587 C C . ILE A 1 202 ? 6.958 -2.809 -31.395 1.00 83.50 202 ILE A C 1
ATOM 1589 O O . ILE A 1 202 ? 7.480 -3.837 -31.829 1.00 83.50 202 ILE A O 1
ATOM 1593 N N . VAL A 1 203 ? 6.676 -2.622 -30.109 1.00 85.69 203 VAL A N 1
ATOM 1594 C CA . VAL A 1 203 ? 6.975 -3.593 -29.055 1.00 85.69 203 VAL A CA 1
ATOM 1595 C C . VAL A 1 203 ? 5.686 -4.275 -28.599 1.00 85.69 203 VAL A C 1
ATOM 1597 O O . VAL A 1 203 ? 4.817 -3.635 -28.016 1.00 85.69 203 VAL A O 1
ATOM 1600 N N . ASP A 1 204 ? 5.592 -5.590 -28.806 1.00 85.88 204 ASP A N 1
ATOM 1601 C CA . ASP A 1 204 ? 4.478 -6.418 -28.306 1.00 85.88 204 ASP A CA 1
ATOM 1602 C C . ASP A 1 204 ? 4.779 -7.047 -26.926 1.00 85.88 204 ASP A C 1
ATOM 1604 O O . ASP A 1 204 ? 3.870 -7.359 -26.146 1.00 85.88 204 ASP A O 1
ATOM 1608 N N . VAL A 1 205 ? 6.067 -7.250 -26.621 1.00 89.94 205 VAL A N 1
ATOM 1609 C CA . VAL A 1 205 ? 6.567 -7.861 -25.378 1.00 89.94 205 VAL A CA 1
ATOM 1610 C C . VAL A 1 205 ? 7.538 -6.897 -24.710 1.00 89.94 205 VAL A C 1
ATOM 1612 O O . VAL A 1 205 ? 8.603 -6.601 -25.250 1.00 89.94 205 VAL A O 1
ATOM 1615 N N . VAL A 1 206 ? 7.185 -6.423 -23.519 1.00 90.81 206 VAL A N 1
ATOM 1616 C CA . VAL A 1 206 ? 8.013 -5.483 -22.764 1.00 90.81 206 VAL A CA 1
ATOM 1617 C C . VAL A 1 206 ? 9.190 -6.209 -22.121 1.00 90.81 206 VAL A C 1
ATOM 1619 O O . VAL A 1 206 ? 8.992 -7.119 -21.314 1.00 90.81 206 VAL A O 1
ATOM 1622 N N . GLY A 1 207 ? 10.404 -5.777 -22.468 1.00 90.81 207 GLY A N 1
ATOM 1623 C CA . GLY A 1 207 ? 11.659 -6.357 -21.994 1.00 90.81 207 GLY A CA 1
ATOM 1624 C C . GLY A 1 207 ? 12.345 -5.555 -20.885 1.00 90.81 207 GLY A C 1
ATOM 1625 O O . GLY A 1 207 ? 11.881 -4.502 -20.440 1.00 90.81 207 GLY A O 1
ATOM 1626 N N . ILE A 1 208 ? 13.499 -6.063 -20.442 1.00 90.56 208 ILE A N 1
ATOM 1627 C CA . ILE A 1 208 ? 14.273 -5.482 -19.334 1.00 90.56 208 ILE A CA 1
ATOM 1628 C C . ILE A 1 208 ? 14.826 -4.085 -19.654 1.00 90.56 208 ILE A C 1
ATOM 1630 O O . ILE A 1 208 ? 14.935 -3.247 -18.762 1.00 90.56 208 ILE A O 1
ATOM 1634 N N . SER A 1 209 ? 15.122 -3.813 -20.928 1.00 89.69 209 SER A N 1
ATOM 1635 C CA . SER A 1 209 ? 15.661 -2.533 -21.396 1.00 89.69 209 SER A CA 1
ATOM 1636 C C . SER A 1 209 ? 14.714 -1.371 -21.109 1.00 89.69 209 SER A C 1
ATOM 1638 O O . SER A 1 209 ? 15.147 -0.329 -20.626 1.00 89.69 209 SER A O 1
ATOM 1640 N N . HIS A 1 210 ? 13.412 -1.563 -21.345 1.00 91.25 210 HIS A N 1
ATOM 1641 C CA . HIS A 1 210 ? 12.390 -0.556 -21.051 1.00 91.25 210 HIS A CA 1
ATOM 1642 C C . HIS A 1 210 ? 12.201 -0.372 -19.544 1.00 91.25 210 HIS A C 1
ATOM 1644 O O . HIS A 1 210 ? 11.941 0.739 -19.082 1.00 91.25 210 HIS A O 1
ATOM 1650 N N . LEU A 1 211 ? 12.371 -1.447 -18.767 1.00 94.00 211 LEU A N 1
ATOM 1651 C CA . LEU A 1 211 ? 12.237 -1.403 -17.315 1.00 94.00 211 LEU A CA 1
ATOM 1652 C C . LEU A 1 211 ? 13.326 -0.556 -16.653 1.00 94.00 211 LEU A C 1
ATOM 1654 O O . LEU A 1 211 ? 13.008 0.214 -15.749 1.00 94.00 211 LEU A O 1
ATOM 1658 N N . ASP A 1 212 ? 14.583 -0.673 -17.079 1.00 92.69 212 ASP A N 1
ATOM 1659 C CA . ASP A 1 212 ? 15.674 0.088 -16.461 1.00 92.69 212 ASP A CA 1
ATOM 1660 C C . ASP A 1 212 ? 15.448 1.607 -16.614 1.00 92.69 212 ASP A C 1
ATOM 1662 O O . ASP A 1 212 ? 15.565 2.352 -15.636 1.00 92.69 212 ASP A O 1
ATOM 1666 N N . THR A 1 213 ? 15.015 2.066 -17.794 1.00 92.31 213 THR A N 1
ATOM 1667 C CA . THR A 1 213 ? 14.632 3.472 -18.023 1.00 92.31 213 THR A CA 1
ATOM 1668 C C . THR A 1 213 ? 13.416 3.871 -17.187 1.00 92.31 213 THR A C 1
ATOM 1670 O O . THR A 1 213 ? 13.432 4.906 -16.515 1.00 92.31 213 THR A O 1
ATOM 1673 N N . ALA A 1 214 ? 12.384 3.026 -17.157 1.00 94.00 214 ALA A N 1
ATOM 1674 C CA . ALA A 1 214 ? 11.165 3.285 -16.401 1.00 94.00 214 ALA A CA 1
ATOM 1675 C C . ALA A 1 214 ? 11.409 3.404 -14.891 1.00 94.00 214 ALA A C 1
ATOM 1677 O O . ALA A 1 214 ? 10.796 4.246 -14.230 1.00 94.00 214 ALA A O 1
ATOM 1678 N N . ILE A 1 215 ? 12.314 2.594 -14.333 1.00 93.25 215 ILE A N 1
ATOM 1679 C CA . ILE A 1 215 ? 12.699 2.665 -12.919 1.00 93.25 215 ILE A CA 1
ATOM 1680 C C . ILE A 1 215 ? 13.342 4.017 -12.617 1.00 93.25 215 ILE A C 1
ATOM 1682 O O . ILE A 1 215 ? 12.950 4.662 -11.645 1.00 93.25 215 ILE A O 1
ATOM 1686 N N . VAL A 1 216 ? 14.286 4.470 -13.447 1.00 91.94 216 VAL A N 1
ATOM 1687 C CA . VAL A 1 216 ? 14.955 5.766 -13.248 1.00 91.94 216 VAL A CA 1
ATOM 1688 C C . VAL A 1 216 ? 13.937 6.906 -13.265 1.00 91.94 216 VAL A C 1
ATOM 1690 O O . VAL A 1 216 ? 13.917 7.728 -12.347 1.00 91.94 216 VAL A O 1
ATOM 1693 N N . GLU A 1 217 ? 13.034 6.926 -14.247 1.00 91.81 217 GLU A N 1
ATOM 1694 C CA . GLU A 1 217 ? 11.973 7.936 -14.302 1.00 91.81 217 GLU A CA 1
ATOM 1695 C C . GLU A 1 217 ? 11.010 7.860 -13.115 1.00 91.81 217 GLU A C 1
ATOM 1697 O O . GLU A 1 217 ? 10.552 8.889 -12.612 1.00 91.81 217 GLU A O 1
ATOM 1702 N N . THR A 1 218 ? 10.701 6.648 -12.654 1.00 92.62 218 THR A N 1
ATOM 1703 C CA . THR A 1 218 ? 9.836 6.436 -11.491 1.00 92.62 218 THR A CA 1
ATOM 1704 C C . THR A 1 218 ? 10.484 6.985 -10.226 1.00 92.62 218 THR A C 1
ATOM 1706 O O . THR A 1 218 ? 9.817 7.665 -9.446 1.00 92.62 218 THR A O 1
ATOM 1709 N N . ILE A 1 219 ? 11.782 6.740 -10.031 1.00 89.38 219 ILE A N 1
ATOM 1710 C CA . ILE A 1 219 ? 12.535 7.267 -8.888 1.00 89.38 219 ILE A CA 1
ATOM 1711 C C . ILE A 1 219 ? 12.482 8.794 -8.895 1.00 89.38 219 ILE A C 1
ATOM 1713 O O . ILE A 1 219 ? 12.104 9.375 -7.881 1.00 89.38 219 ILE A O 1
ATOM 1717 N N . ILE A 1 220 ? 12.758 9.435 -10.036 1.00 88.81 220 ILE A N 1
ATOM 1718 C CA . ILE A 1 220 ? 12.693 10.901 -10.176 1.00 88.81 220 ILE A CA 1
ATOM 1719 C C . ILE A 1 220 ? 11.285 11.423 -9.846 1.00 88.81 220 ILE A C 1
ATOM 1721 O O . ILE A 1 220 ? 11.133 12.418 -9.138 1.00 88.81 220 ILE A O 1
ATOM 1725 N N . ALA A 1 221 ? 10.237 10.740 -10.316 1.00 86.62 221 ALA A N 1
ATOM 1726 C CA . ALA A 1 221 ? 8.856 11.151 -10.074 1.00 86.62 221 ALA A CA 1
ATOM 1727 C C . ALA A 1 221 ? 8.442 11.047 -8.594 1.00 86.62 221 ALA A C 1
ATOM 1729 O O . ALA A 1 221 ? 7.654 11.862 -8.111 1.00 86.62 221 ALA A O 1
ATOM 1730 N N . ILE A 1 222 ? 8.958 10.051 -7.870 1.00 85.50 222 ILE A N 1
ATOM 1731 C CA . ILE A 1 222 ? 8.595 9.779 -6.471 1.00 85.50 222 ILE A CA 1
ATOM 1732 C C . ILE A 1 222 ? 9.554 10.476 -5.487 1.00 85.50 222 ILE A C 1
ATOM 1734 O O . ILE A 1 222 ? 9.211 10.671 -4.318 1.00 85.50 222 ILE A O 1
ATOM 1738 N N . GLU A 1 223 ? 10.720 10.929 -5.948 1.00 81.56 223 GLU A N 1
ATOM 1739 C CA . GLU A 1 223 ? 11.783 11.526 -5.132 1.00 81.56 223 GLU A CA 1
ATOM 1740 C C . GLU A 1 223 ? 11.269 12.621 -4.188 1.00 81.56 223 GLU A C 1
ATOM 1742 O O . GLU A 1 223 ? 11.637 12.642 -3.017 1.00 81.56 223 GLU A O 1
ATOM 1747 N N . HIS A 1 224 ? 10.357 13.491 -4.639 1.00 75.12 224 HIS A N 1
ATOM 1748 C CA . HIS A 1 224 ? 9.816 14.562 -3.793 1.00 75.12 224 HIS A CA 1
ATOM 1749 C C . HIS A 1 224 ? 9.058 14.046 -2.556 1.00 75.12 224 HIS A C 1
ATOM 1751 O O . HIS A 1 224 ? 9.042 14.709 -1.515 1.00 75.12 224 HIS A O 1
ATOM 1757 N N . PHE A 1 225 ? 8.436 12.871 -2.662 1.00 73.56 225 PHE A N 1
ATOM 1758 C CA . PHE A 1 225 ? 7.688 12.248 -1.576 1.00 73.56 225 PHE A CA 1
ATOM 1759 C C . PHE A 1 225 ? 8.615 11.549 -0.573 1.00 73.56 225 PHE A C 1
ATOM 1761 O O . PHE A 1 225 ? 8.413 11.668 0.633 1.00 73.56 225 PHE A O 1
ATOM 1768 N N . ILE A 1 226 ? 9.660 10.871 -1.061 1.00 76.56 226 ILE A N 1
ATOM 1769 C CA . ILE A 1 226 ? 10.569 10.068 -0.223 1.00 76.56 226 ILE A CA 1
ATOM 1770 C C . ILE A 1 226 ? 11.701 10.917 0.375 1.00 76.56 226 ILE A C 1
ATOM 1772 O O . ILE A 1 226 ? 12.127 10.668 1.503 1.00 76.56 226 ILE A O 1
ATOM 1776 N N . ARG A 1 227 ? 12.159 11.962 -0.327 1.00 80.81 227 ARG A N 1
ATOM 1777 C CA . ARG A 1 227 ? 13.286 12.798 0.116 1.00 80.81 227 ARG A CA 1
ATOM 1778 C C . ARG A 1 227 ? 12.997 13.507 1.436 1.00 80.81 227 ARG A C 1
ATOM 1780 O O . ARG A 1 227 ? 13.842 13.508 2.317 1.00 80.81 227 ARG A O 1
ATOM 1787 N N . LYS A 1 228 ? 11.801 14.078 1.609 1.00 79.81 228 LYS A N 1
ATOM 1788 C CA . LYS A 1 228 ? 11.453 14.813 2.840 1.00 79.81 228 LYS A CA 1
ATOM 1789 C C . LYS A 1 228 ? 11.631 13.974 4.118 1.00 79.81 228 LYS A C 1
ATOM 1791 O O . LYS A 1 228 ? 12.338 14.440 5.009 1.00 79.81 228 LYS A O 1
ATOM 1796 N N . PRO A 1 229 ? 11.026 12.776 4.250 1.00 79.19 229 PRO A N 1
ATOM 1797 C CA . PRO A 1 229 ? 11.231 11.941 5.433 1.00 79.19 229 PRO A CA 1
ATOM 1798 C C . PRO A 1 229 ? 12.662 11.389 5.539 1.00 79.19 229 PRO A C 1
ATOM 1800 O O . PRO A 1 229 ? 13.171 11.258 6.653 1.00 79.19 229 PRO A O 1
ATOM 1803 N N . TYR A 1 230 ? 13.327 11.114 4.411 1.00 81.25 230 TYR A N 1
ATOM 1804 C CA . TYR A 1 230 ? 14.728 10.681 4.383 1.00 81.25 230 TYR A CA 1
ATOM 1805 C C . TYR A 1 230 ? 15.666 11.748 4.968 1.00 81.25 230 TYR A C 1
ATOM 1807 O O . TYR A 1 230 ? 16.324 11.513 5.982 1.00 81.25 230 TYR A O 1
ATOM 1815 N N . ASP A 1 231 ? 15.637 12.960 4.411 1.00 81.94 231 ASP A N 1
ATOM 1816 C CA . ASP A 1 231 ? 16.462 14.089 4.848 1.00 81.94 231 ASP A CA 1
ATOM 1817 C C . ASP A 1 231 ? 16.146 14.478 6.298 1.00 81.94 231 ASP A C 1
ATOM 1819 O O . ASP A 1 231 ? 17.051 14.732 7.092 1.00 81.94 231 ASP A O 1
ATOM 1823 N N . ALA A 1 232 ? 14.864 14.468 6.686 1.00 79.12 232 ALA A N 1
ATOM 1824 C CA . ALA A 1 232 ? 14.454 14.734 8.064 1.00 79.12 232 ALA A CA 1
ATOM 1825 C C . ALA A 1 232 ? 15.042 13.728 9.068 1.00 79.12 232 ALA A C 1
ATOM 1827 O O . ALA A 1 232 ? 15.250 14.079 10.231 1.00 79.12 232 ALA A O 1
ATOM 1828 N N . THR A 1 233 ? 15.313 12.495 8.635 1.00 75.38 233 THR A N 1
ATOM 1829 C CA . THR A 1 233 ? 15.963 11.471 9.461 1.00 75.38 233 THR A CA 1
ATOM 1830 C C . THR A 1 233 ? 17.461 11.747 9.577 1.00 75.38 233 THR A C 1
ATOM 1832 O O . THR A 1 233 ? 17.995 11.724 10.685 1.00 75.38 233 THR A O 1
ATOM 1835 N N . LEU A 1 234 ? 18.122 12.094 8.467 1.00 78.94 234 LEU A N 1
ATOM 1836 C CA . LEU A 1 234 ? 19.563 12.366 8.425 1.00 78.94 234 LEU A CA 1
ATOM 1837 C C . LEU A 1 234 ? 19.971 13.656 9.147 1.00 78.94 234 LEU A C 1
ATOM 1839 O O . LEU A 1 234 ? 21.012 13.691 9.791 1.00 78.94 234 LEU A O 1
ATOM 1843 N N . LEU A 1 235 ? 19.141 14.701 9.120 1.00 71.44 235 LEU A N 1
ATOM 1844 C CA . LEU A 1 235 ? 19.441 15.992 9.760 1.00 71.44 235 LEU A CA 1
ATOM 1845 C C . LEU A 1 235 ? 19.508 15.936 11.299 1.00 71.44 235 LEU A C 1
ATOM 1847 O O . LEU A 1 235 ? 19.892 16.920 11.933 1.00 71.44 235 LEU A O 1
ATOM 1851 N N . ARG A 1 236 ? 19.105 14.824 11.926 1.00 63.75 236 ARG A N 1
ATOM 1852 C CA . ARG A 1 236 ? 19.013 14.694 13.390 1.00 63.75 236 ARG A CA 1
ATOM 1853 C C . ARG A 1 236 ? 20.304 14.195 14.050 1.00 63.75 236 ARG A C 1
ATOM 1855 O O . ARG A 1 236 ? 20.384 14.237 15.278 1.00 63.75 236 ARG A O 1
ATOM 1862 N N . THR A 1 237 ? 21.283 13.684 13.299 1.00 56.97 237 THR A N 1
ATOM 1863 C CA . THR A 1 237 ? 22.518 13.051 13.821 1.00 56.97 237 THR A CA 1
ATOM 1864 C C . THR A 1 237 ? 23.615 13.051 12.737 1.00 56.97 237 THR A C 1
ATOM 1866 O O . THR A 1 237 ? 23.352 13.468 11.615 1.00 56.97 237 THR A O 1
ATOM 1869 N N . ASP A 1 238 ? 24.842 12.616 13.046 1.00 64.12 238 ASP A N 1
ATOM 1870 C CA . ASP A 1 238 ? 25.964 12.488 12.098 1.00 64.12 238 ASP A CA 1
ATOM 1871 C C . ASP A 1 238 ? 25.559 11.699 10.830 1.00 64.12 238 ASP A C 1
ATOM 1873 O O . ASP A 1 238 ? 25.390 10.475 10.861 1.00 64.12 238 ASP A O 1
ATOM 1877 N N . GLY A 1 239 ? 25.375 12.415 9.714 1.00 63.59 239 GLY A N 1
ATOM 1878 C CA . GLY A 1 239 ? 24.625 11.936 8.544 1.00 63.59 239 GLY A CA 1
ATOM 1879 C C . GLY A 1 239 ? 25.177 10.678 7.866 1.00 63.59 239 GLY A C 1
ATOM 1880 O O . GLY A 1 239 ? 24.393 9.826 7.458 1.00 63.59 239 GLY A O 1
ATOM 1881 N N . GLU A 1 240 ? 26.501 10.513 7.802 1.00 68.19 240 GLU A N 1
ATOM 1882 C CA . GLU A 1 240 ? 27.132 9.391 7.081 1.00 68.19 240 GLU A CA 1
ATOM 1883 C C . GLU A 1 240 ? 26.894 8.036 7.766 1.00 68.19 240 GLU A C 1
ATOM 1885 O O . GLU A 1 240 ? 26.614 7.031 7.114 1.00 68.19 240 GLU A O 1
ATOM 1890 N N . THR A 1 241 ? 26.955 7.996 9.100 1.00 71.06 241 THR A N 1
ATOM 1891 C CA . THR A 1 241 ? 26.741 6.748 9.850 1.00 71.06 241 THR A CA 1
ATOM 1892 C C . THR A 1 241 ? 25.268 6.341 9.822 1.00 71.06 241 THR A C 1
ATOM 1894 O O . THR A 1 241 ? 24.942 5.159 9.705 1.00 71.06 241 THR A O 1
ATOM 1897 N N . LEU A 1 242 ? 24.361 7.318 9.918 1.00 77.69 242 LEU A N 1
ATOM 1898 C CA . LEU A 1 242 ? 22.927 7.051 9.963 1.00 77.69 242 LEU A CA 1
ATOM 1899 C C . LEU A 1 242 ? 22.375 6.596 8.607 1.00 77.69 242 LEU A C 1
ATOM 1901 O O . LEU A 1 242 ? 21.483 5.750 8.578 1.00 77.69 242 LEU A O 1
ATOM 1905 N N . GLU A 1 243 ? 22.924 7.099 7.501 1.00 83.38 243 GLU A N 1
ATOM 1906 C CA . GLU A 1 243 ? 22.568 6.665 6.147 1.00 83.38 243 GLU A CA 1
ATOM 1907 C C . GLU A 1 243 ? 22.787 5.157 5.963 1.00 83.38 243 GLU A C 1
ATOM 1909 O O . GLU A 1 243 ? 21.875 4.427 5.571 1.00 83.38 243 GLU A O 1
ATOM 1914 N N . LEU A 1 244 ? 23.957 4.660 6.361 1.00 85.19 244 LEU A N 1
ATOM 1915 C CA . LEU A 1 244 ? 24.287 3.238 6.275 1.00 85.19 244 LEU A CA 1
ATOM 1916 C C . LEU A 1 244 ? 23.402 2.371 7.183 1.00 85.19 244 LEU A C 1
ATOM 1918 O O . LEU A 1 244 ? 23.009 1.264 6.805 1.00 85.19 244 LEU A O 1
ATOM 1922 N N . VAL A 1 245 ? 23.053 2.869 8.372 1.00 85.38 245 VAL A N 1
ATOM 1923 C CA . VAL A 1 245 ? 22.107 2.192 9.273 1.00 85.38 245 VAL A CA 1
ATOM 1924 C C . VAL A 1 245 ? 20.704 2.149 8.665 1.00 85.38 245 VAL A C 1
ATOM 1926 O O . VAL A 1 245 ? 20.016 1.133 8.776 1.00 85.38 245 VAL A O 1
ATOM 1929 N N . LEU A 1 246 ? 20.279 3.218 7.991 1.00 85.12 246 LEU A N 1
ATOM 1930 C CA . LEU A 1 246 ? 18.983 3.277 7.323 1.00 85.12 246 LEU A CA 1
ATOM 1931 C C . LEU A 1 246 ? 18.912 2.288 6.153 1.00 85.12 246 LEU A C 1
ATOM 1933 O O . LEU A 1 246 ? 17.912 1.586 6.003 1.00 85.12 246 LEU A O 1
ATOM 1937 N N . TRP A 1 247 ? 19.986 2.161 5.373 1.00 87.56 247 TRP A N 1
ATOM 1938 C CA . TRP A 1 247 ? 20.079 1.143 4.322 1.00 87.56 247 TRP A CA 1
ATOM 1939 C C . TRP A 1 247 ? 20.051 -0.270 4.908 1.00 87.56 247 TRP A C 1
ATOM 1941 O O . TRP A 1 247 ? 19.336 -1.134 4.406 1.00 87.56 247 TRP A O 1
ATOM 1951 N N . ALA A 1 248 ? 20.761 -0.495 6.017 1.00 88.06 248 ALA A N 1
ATOM 1952 C CA . ALA A 1 248 ? 20.742 -1.774 6.719 1.00 88.06 248 ALA A CA 1
ATOM 1953 C C . ALA A 1 248 ? 19.347 -2.138 7.236 1.00 88.06 248 ALA A C 1
ATOM 1955 O O . ALA A 1 248 ? 18.976 -3.311 7.214 1.00 88.06 248 ALA A O 1
ATOM 1956 N N . LEU A 1 249 ? 18.567 -1.147 7.680 1.00 86.31 249 LEU A N 1
ATOM 1957 C CA . LEU A 1 249 ? 17.176 -1.332 8.080 1.00 86.31 249 LEU A CA 1
ATOM 1958 C C . LEU A 1 249 ? 16.307 -1.749 6.882 1.00 86.31 249 LEU A C 1
ATOM 1960 O O . LEU A 1 249 ? 15.513 -2.682 7.018 1.00 86.31 249 LEU A O 1
ATOM 1964 N N . ALA A 1 250 ? 16.516 -1.113 5.725 1.00 84.62 250 ALA A N 1
ATOM 1965 C CA . ALA A 1 250 ? 15.775 -1.339 4.483 1.00 84.62 250 ALA A CA 1
ATOM 1966 C C . ALA A 1 250 ? 16.165 -2.617 3.709 1.00 84.62 250 ALA A C 1
ATOM 1968 O O . ALA A 1 250 ? 15.474 -2.979 2.763 1.00 84.62 250 ALA A O 1
ATOM 1969 N N . ASP A 1 251 ? 17.231 -3.321 4.108 1.00 84.62 251 ASP A N 1
ATOM 1970 C CA . ASP A 1 251 ? 17.728 -4.540 3.436 1.00 84.62 251 ASP A CA 1
ATOM 1971 C C . ASP A 1 251 ? 16.706 -5.697 3.385 1.00 84.62 251 ASP A C 1
ATOM 1973 O O . ASP A 1 251 ? 16.831 -6.606 2.569 1.00 84.62 251 ASP A O 1
ATOM 1977 N N . HIS A 1 252 ? 15.680 -5.679 4.242 1.00 82.06 252 HIS A N 1
ATOM 1978 C CA . HIS A 1 252 ? 14.678 -6.741 4.321 1.00 82.06 252 HIS A CA 1
ATOM 1979 C C . HIS A 1 252 ? 13.256 -6.186 4.231 1.00 82.06 252 HIS A C 1
ATOM 1981 O O . HIS A 1 252 ? 12.965 -5.117 4.761 1.00 82.06 252 HIS A O 1
ATOM 1987 N N . SER A 1 253 ? 12.339 -6.974 3.663 1.00 71.75 253 SER A N 1
ATOM 1988 C CA . SER A 1 253 ? 10.903 -6.653 3.554 1.00 71.75 253 SER A CA 1
ATOM 1989 C C . SER A 1 253 ? 10.170 -6.559 4.900 1.00 71.75 253 SER A C 1
ATOM 1991 O O . SER A 1 253 ? 9.020 -6.122 4.961 1.00 71.75 253 SER A O 1
ATOM 1993 N N . ASP A 1 254 ? 10.808 -6.999 5.987 1.00 77.94 254 ASP A N 1
ATOM 1994 C CA . ASP A 1 254 ? 10.186 -7.059 7.305 1.00 77.94 254 ASP A CA 1
ATOM 1995 C C . ASP A 1 254 ? 10.343 -5.709 7.996 1.00 77.94 254 ASP A C 1
ATOM 1997 O O . ASP A 1 254 ? 11.455 -5.259 8.263 1.00 77.94 254 ASP A O 1
ATOM 2001 N N . LEU A 1 255 ? 9.222 -5.074 8.337 1.00 72.62 255 LEU A N 1
ATOM 2002 C CA . LEU A 1 255 ? 9.221 -3.786 9.041 1.00 72.62 255 LEU A CA 1
ATOM 2003 C C . LEU A 1 255 ? 9.656 -3.904 10.509 1.00 72.62 255 LEU A C 1
ATOM 2005 O O . LEU A 1 255 ? 10.097 -2.929 11.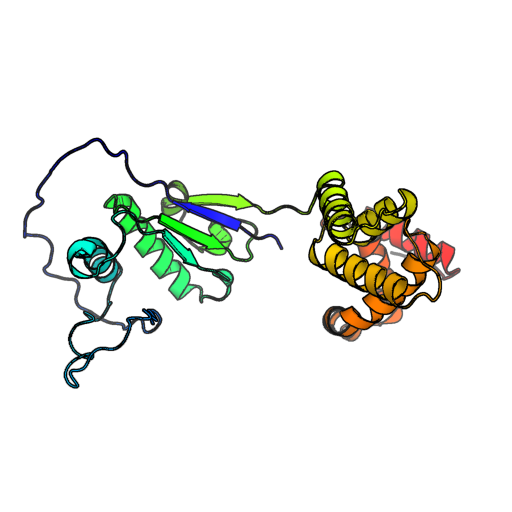114 1.00 72.62 255 LEU A O 1
ATOM 2009 N N . THR A 1 256 ? 9.522 -5.092 11.096 1.00 78.56 256 THR A N 1
ATOM 2010 C CA . THR A 1 256 ? 9.866 -5.372 12.492 1.00 78.56 256 THR A CA 1
ATOM 2011 C C . THR A 1 256 ? 11.090 -6.267 12.544 1.00 78.56 256 THR A C 1
ATOM 2013 O O . THR A 1 256 ? 10.991 -7.479 12.352 1.00 78.56 256 THR A O 1
ATOM 2016 N N . ARG A 1 257 ? 12.254 -5.673 12.811 1.00 79.81 257 ARG A N 1
ATOM 2017 C CA . ARG A 1 257 ? 13.539 -6.378 12.809 1.00 79.81 257 ARG A CA 1
ATOM 2018 C C . ARG A 1 257 ? 14.228 -6.261 14.154 1.00 79.81 257 ARG A C 1
ATOM 2020 O O . ARG A 1 257 ? 14.121 -5.257 14.852 1.00 79.81 257 ARG A O 1
ATOM 2027 N N . THR A 1 258 ? 14.959 -7.308 14.515 1.00 87.44 258 THR A N 1
ATOM 2028 C CA . THR A 1 258 ? 15.800 -7.285 15.713 1.00 87.44 258 THR A CA 1
ATOM 2029 C C . THR A 1 258 ? 17.074 -6.489 15.449 1.00 87.44 258 THR A C 1
ATOM 2031 O O . THR A 1 258 ? 17.614 -6.515 14.342 1.00 87.44 258 THR A O 1
ATOM 2034 N N . GLN A 1 259 ? 17.607 -5.840 16.487 1.00 86.19 259 GLN A N 1
ATOM 2035 C CA . GLN A 1 259 ? 18.857 -5.077 16.397 1.00 86.19 259 GLN A CA 1
ATOM 2036 C C . GLN A 1 259 ? 20.019 -5.917 15.842 1.00 86.19 259 GLN A C 1
ATOM 2038 O O . GLN A 1 259 ? 20.810 -5.417 15.050 1.00 86.19 259 GLN A O 1
ATOM 2043 N N . ARG A 1 260 ? 20.091 -7.209 16.199 1.00 88.06 260 ARG A N 1
ATOM 2044 C CA . ARG A 1 260 ? 21.105 -8.137 15.675 1.00 88.06 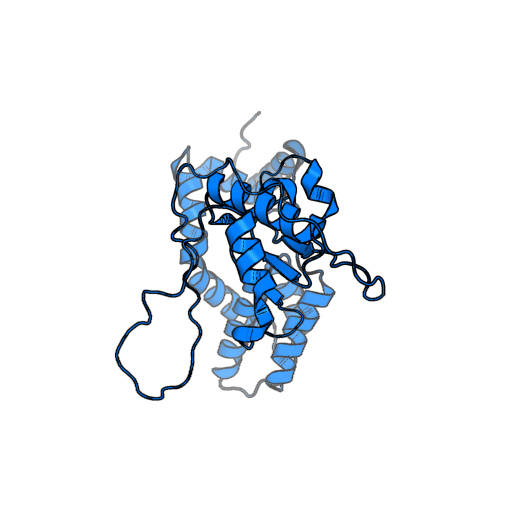260 ARG A CA 1
ATOM 2045 C C . ARG A 1 260 ? 21.005 -8.297 14.156 1.00 88.06 260 ARG A C 1
ATOM 2047 O O . ARG A 1 260 ? 22.005 -8.140 13.475 1.00 88.06 260 ARG A O 1
ATOM 2054 N N . SER A 1 261 ? 19.803 -8.538 13.629 1.00 87.00 261 SER A N 1
ATOM 2055 C CA . SER A 1 261 ? 19.589 -8.683 12.181 1.00 87.00 261 SER A CA 1
ATOM 2056 C C . SER A 1 261 ? 19.952 -7.410 11.409 1.00 87.00 261 SER A C 1
ATOM 2058 O O . SER A 1 261 ? 20.528 -7.484 10.322 1.00 87.00 261 SER A O 1
ATOM 2060 N N . ILE A 1 262 ? 19.636 -6.242 11.976 1.00 87.25 262 ILE A N 1
ATOM 2061 C CA . ILE A 1 262 ? 19.992 -4.948 11.379 1.00 87.25 262 ILE A CA 1
ATOM 2062 C C . ILE A 1 262 ? 21.515 -4.780 11.371 1.00 87.25 262 ILE A C 1
ATOM 2064 O O . ILE A 1 262 ? 22.079 -4.433 10.338 1.00 87.25 262 ILE A O 1
ATOM 2068 N N . PHE A 1 263 ? 22.191 -5.093 12.481 1.00 87.38 263 PHE A N 1
ATOM 2069 C CA . PHE A 1 263 ? 23.650 -5.022 12.571 1.00 87.38 263 PHE A CA 1
ATOM 2070 C C . PHE A 1 263 ? 24.341 -5.959 11.572 1.00 87.38 263 PHE A C 1
ATOM 2072 O O . PHE A 1 263 ? 25.262 -5.536 10.882 1.00 87.38 263 PHE A O 1
ATOM 2079 N N . ASP A 1 264 ? 23.849 -7.190 11.410 1.00 88.75 264 ASP A N 1
ATOM 2080 C CA . ASP A 1 264 ? 24.388 -8.130 10.418 1.00 88.75 264 ASP A CA 1
ATOM 2081 C C . ASP A 1 264 ? 24.266 -7.581 8.983 1.00 88.75 264 ASP A C 1
ATOM 2083 O O . ASP A 1 264 ? 25.145 -7.792 8.147 1.00 88.75 264 ASP A O 1
ATOM 2087 N N . SER A 1 265 ? 23.179 -6.860 8.689 1.00 88.88 265 SER A N 1
ATOM 2088 C CA . SER A 1 265 ? 22.959 -6.222 7.381 1.00 88.88 265 SER A CA 1
ATOM 2089 C C . SER A 1 265 ? 23.892 -5.023 7.196 1.00 88.88 265 SER A C 1
ATOM 2091 O O . SER A 1 265 ? 24.514 -4.868 6.148 1.00 88.88 265 SER A O 1
ATOM 2093 N N . TYR A 1 266 ? 24.067 -4.227 8.251 1.00 88.44 266 TYR A N 1
ATOM 2094 C CA . TYR A 1 266 ? 24.989 -3.096 8.295 1.00 88.44 266 TYR A CA 1
ATOM 2095 C C . TYR A 1 266 ? 26.442 -3.526 8.056 1.00 88.44 266 TYR A C 1
ATOM 2097 O O . TYR A 1 266 ? 27.121 -2.951 7.207 1.00 88.44 266 TYR A O 1
ATOM 2105 N N . SER A 1 267 ? 26.908 -4.586 8.725 1.00 87.38 267 SER A N 1
ATOM 2106 C CA . SER A 1 267 ? 28.256 -5.129 8.519 1.00 87.38 267 SER A CA 1
ATOM 2107 C C . SER A 1 267 ? 28.483 -5.582 7.075 1.00 87.38 267 SER A C 1
ATOM 2109 O O . SER A 1 267 ? 29.515 -5.258 6.495 1.00 87.38 267 SER A O 1
ATOM 2111 N N . LYS A 1 268 ? 27.501 -6.247 6.450 1.00 87.69 268 LYS A N 1
ATOM 2112 C CA . LYS A 1 268 ? 27.587 -6.651 5.033 1.00 87.69 268 LYS A CA 1
ATOM 2113 C C . LYS A 1 268 ? 27.666 -5.457 4.080 1.00 87.69 268 LYS A C 1
ATOM 2115 O O . LYS A 1 268 ? 28.371 -5.519 3.074 1.00 87.69 268 LYS A O 1
ATOM 2120 N N . ILE A 1 269 ? 26.930 -4.383 4.368 1.00 87.00 269 ILE A N 1
ATOM 2121 C CA . ILE A 1 269 ? 26.972 -3.149 3.571 1.00 87.00 269 ILE A CA 1
ATOM 2122 C C . ILE A 1 269 ? 28.354 -2.498 3.690 1.00 87.00 269 ILE A C 1
ATOM 2124 O O . ILE A 1 269 ? 28.945 -2.141 2.671 1.00 87.00 269 ILE A O 1
ATOM 2128 N N . LEU A 1 270 ? 28.909 -2.412 4.902 1.00 86.12 270 LEU A N 1
ATOM 2129 C CA . LEU A 1 270 ? 30.256 -1.882 5.129 1.00 86.12 270 LEU A CA 1
ATOM 2130 C C . LEU A 1 270 ? 31.343 -2.699 4.425 1.00 86.12 270 LEU A C 1
ATOM 2132 O O . LEU A 1 270 ? 32.233 -2.113 3.810 1.00 86.12 270 LEU A O 1
ATOM 2136 N N . GLU A 1 271 ? 31.252 -4.032 4.463 1.00 86.19 271 GLU A N 1
ATOM 2137 C CA . GLU A 1 271 ? 32.165 -4.920 3.732 1.00 86.19 271 GLU A CA 1
ATOM 2138 C C . GLU A 1 271 ? 32.127 -4.645 2.225 1.00 86.19 271 GLU A C 1
ATOM 2140 O O . GLU A 1 271 ? 33.174 -4.546 1.585 1.00 86.19 271 GLU A O 1
ATOM 2145 N N . ARG A 1 272 ? 30.930 -4.451 1.655 1.00 86.25 272 ARG A N 1
ATOM 2146 C CA . ARG A 1 272 ? 30.771 -4.101 0.234 1.00 86.25 272 ARG A CA 1
ATOM 2147 C C . ARG A 1 272 ? 31.327 -2.719 -0.106 1.00 86.25 272 ARG A C 1
ATOM 2149 O O . ARG A 1 272 ? 31.855 -2.542 -1.199 1.00 86.25 272 ARG A O 1
ATOM 2156 N N . LEU A 1 273 ? 31.220 -1.760 0.811 1.00 84.25 273 LEU A N 1
ATOM 2157 C CA . LEU A 1 273 ? 31.711 -0.389 0.634 1.00 84.25 273 LEU A CA 1
ATOM 2158 C C . LEU A 1 273 ? 33.183 -0.207 1.037 1.00 84.25 273 LEU A C 1
ATOM 2160 O O . LEU A 1 273 ? 33.727 0.878 0.853 1.00 84.25 273 LEU A O 1
ATOM 2164 N N . SER A 1 274 ? 33.846 -1.255 1.542 1.00 82.12 274 SER A N 1
ATOM 2165 C CA . SER A 1 274 ? 35.234 -1.206 2.032 1.00 82.12 274 SER A CA 1
ATOM 2166 C C . SER A 1 274 ? 35.468 -0.170 3.149 1.00 82.12 274 SER A C 1
ATOM 2168 O O . SER A 1 274 ? 36.536 0.438 3.223 1.00 82.12 274 SER A O 1
ATOM 2170 N N . LEU A 1 275 ? 34.476 0.037 4.024 1.00 77.12 275 LEU A N 1
ATOM 2171 C CA . LEU A 1 275 ? 34.529 0.991 5.142 1.00 77.12 275 LEU A CA 1
ATOM 2172 C C . LEU A 1 275 ? 34.803 0.283 6.488 1.00 77.12 275 LEU A C 1
ATOM 2174 O O . LEU A 1 275 ? 34.401 -0.869 6.667 1.00 77.12 275 LEU A O 1
ATOM 2178 N N . PRO A 1 276 ? 35.476 0.938 7.456 1.00 72.62 276 PRO A N 1
ATOM 2179 C CA . PRO A 1 276 ? 35.749 0.345 8.764 1.00 72.62 276 PRO A CA 1
ATOM 2180 C C . PRO A 1 276 ? 34.466 0.182 9.592 1.00 72.62 276 PRO A C 1
ATOM 2182 O O . PRO A 1 276 ? 33.629 1.081 9.657 1.00 72.62 276 PRO A O 1
ATOM 2185 N N . VAL A 1 277 ? 34.328 -0.963 10.265 1.00 65.69 277 VAL A N 1
ATOM 2186 C CA . VAL A 1 277 ? 33.181 -1.246 11.140 1.00 65.69 277 VAL A CA 1
ATOM 2187 C C . VAL A 1 277 ? 33.288 -0.435 12.425 1.00 65.69 277 VAL A C 1
ATOM 2189 O O . VAL A 1 277 ? 34.283 -0.527 13.142 1.00 65.69 277 VAL A O 1
ATOM 2192 N N . LEU A 1 278 ? 32.243 0.332 12.736 1.00 60.59 278 LEU A N 1
ATOM 2193 C CA . LEU A 1 278 ? 32.081 0.940 14.053 1.00 60.59 278 LEU A CA 1
ATOM 2194 C C . LEU A 1 278 ? 31.854 -0.183 15.073 1.00 60.59 278 LEU A C 1
ATOM 2196 O O . LEU A 1 278 ? 30.869 -0.917 14.997 1.00 60.59 278 LEU A O 1
ATOM 2200 N N . THR A 1 279 ? 32.799 -0.360 15.992 1.00 48.69 279 THR A N 1
ATOM 2201 C CA . THR A 1 279 ? 32.665 -1.284 17.125 1.00 48.69 279 THR A CA 1
ATOM 2202 C C . THR A 1 279 ? 31.500 -0.876 18.030 1.00 48.69 279 THR A C 1
ATOM 2204 O O . THR A 1 279 ? 31.278 0.318 18.221 1.00 48.69 279 THR A O 1
ATOM 2207 N N . GLN A 1 280 ? 30.783 -1.884 18.551 1.00 48.03 280 GLN A N 1
ATOM 2208 C C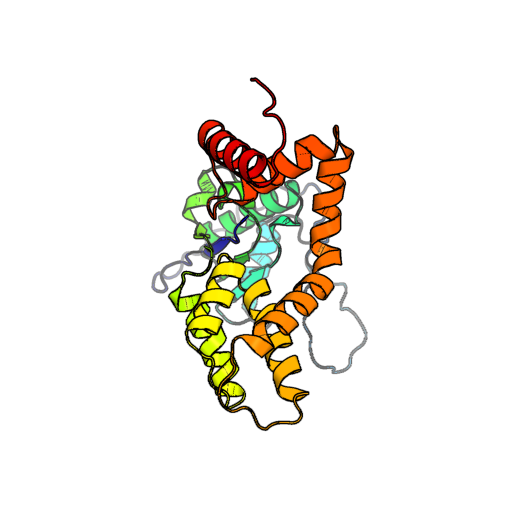A . GLN A 1 280 ? 29.655 -1.762 19.492 1.00 48.03 280 GLN A CA 1
ATOM 2209 C C . GLN A 1 280 ? 29.944 -0.865 20.696 1.00 48.03 280 GLN A C 1
ATOM 2211 O O . GLN A 1 280 ? 31.078 -0.940 21.223 1.00 48.03 280 GLN A O 1
#